Protein AF-M5NXZ5-F1 (afdb_monomer_lite)

Sequence (208 aa):
MKFSKQLQEKITELKALEEKATSSSEKIRGHNAKVADELAEAEAELKVAIAELADNPSDSNRTKEREARRRVAELQLELNGAKERENVVFGLNSGKTSSLKLEILEMARDEIRANRDANEEKVLKRIAKAKQEYLEAAKSYYDLLITDGQKKYYDLVQEIDVPDRIAQQNEPGLSVHHPIYTYRDNGPNKYGIFEDEVKRAWERGRIE

Foldseek 3Di:
DDADPVLVVLVVVLVVLVVVLVVVLVVLVVVLVVLVVQLVVLVVQLVVLVVVCVVPVDPVSVVSNVVSVVSNVVSVVVSVVSVVVSVVSNVVSVVVSVVSVVVSVVSVVVVVVVVCVVCVVVVVVVVVVVVVVLVVVLVVVVCVQPVVAQVVLVVVCVVVVPDPVVSVVPRPPGDDDPLAPDDDPDDDSPSHDDPVQVVCCVVPVDRD

Secondary structure (DSSP, 8-state):
----HHHHHHHHHHHHHHHHHHHHHHHHHHHHHHHHHHHHHHHHHHHHHHHHHHHS--HHHHHHHHHHHHHHHHHHHHHHHHHHHHHHHHHHHHHHHHHHHHHHHHHHHHHHHHHHHHHHHHHHHHHHHHHHHHHHHHHHHHIIIIIIIIIHHHHHHHHTT--HHHHHHT--------TTT---SSS--TT---HHHHHHHHHH----

pLDDT: mean 89.01, std 10.28, range [50.88, 97.69]

Structure (mmCIF, N/CA/C/O backbone):
data_AF-M5NXZ5-F1
#
_entry.id   AF-M5NXZ5-F1
#
loop_
_atom_site.group_PDB
_atom_site.id
_atom_site.type_symbol
_atom_site.label_atom_id
_atom_site.label_alt_id
_atom_site.label_comp_id
_atom_site.label_asym_id
_atom_site.label_entity_id
_atom_site.label_seq_id
_atom_site.pdbx_PDB_ins_code
_atom_site.Cartn_x
_atom_site.Cartn_y
_atom_site.Cartn_z
_atom_site.occupancy
_atom_site.B_iso_or_equiv
_atom_site.auth_seq_id
_atom_site.auth_comp_id
_atom_site.auth_asym_id
_atom_site.auth_atom_id
_atom_site.pdbx_PDB_model_num
ATOM 1 N N . MET A 1 1 ? 0.778 8.987 -11.425 1.00 84.06 1 MET A N 1
ATOM 2 C CA . MET A 1 1 ? -0.669 8.699 -11.361 1.00 84.06 1 MET A CA 1
ATOM 3 C C . MET A 1 1 ? -1.211 9.265 -10.057 1.00 84.06 1 MET A C 1
ATOM 5 O O . MET A 1 1 ? -0.478 9.264 -9.075 1.00 84.06 1 MET A O 1
ATOM 9 N N . LYS A 1 2 ? -2.445 9.772 -10.047 1.00 89.06 2 LYS A N 1
ATOM 10 C CA . LYS A 1 2 ? -3.192 10.060 -8.815 1.00 89.06 2 LYS A CA 1
ATOM 11 C C . LYS A 1 2 ? -4.355 9.073 -8.748 1.00 89.06 2 LYS A C 1
ATOM 13 O O . LYS A 1 2 ? -4.960 8.825 -9.786 1.00 89.06 2 LYS A O 1
ATOM 18 N N . PHE A 1 3 ? -4.626 8.532 -7.565 1.00 94.06 3 PHE A N 1
ATOM 19 C CA . PHE A 1 3 ? -5.802 7.694 -7.334 1.00 94.06 3 PHE A CA 1
ATOM 20 C C . PHE A 1 3 ? -7.097 8.479 -7.559 1.00 94.06 3 PHE A C 1
ATOM 22 O O . PHE A 1 3 ? -7.106 9.709 -7.418 1.00 94.06 3 PHE A O 1
ATOM 29 N N . SER A 1 4 ? -8.170 7.773 -7.909 1.00 95.44 4 SER A N 1
ATOM 30 C CA . SER A 1 4 ? -9.484 8.369 -8.129 1.00 95.44 4 SER A CA 1
ATOM 31 C C . SER A 1 4 ? -10.017 9.058 -6.870 1.00 95.44 4 SER A C 1
ATOM 33 O O . SER A 1 4 ? -9.645 8.737 -5.738 1.00 95.44 4 SER A O 1
ATOM 35 N N . LYS A 1 5 ? -10.935 10.011 -7.070 1.00 96.50 5 LYS A N 1
ATOM 36 C CA . LYS A 1 5 ? -11.648 10.655 -5.958 1.00 96.50 5 LYS A CA 1
ATOM 37 C C . LYS A 1 5 ? -12.413 9.631 -5.120 1.00 96.50 5 LYS A C 1
ATOM 39 O O . LYS A 1 5 ? -12.382 9.716 -3.902 1.00 96.50 5 LYS A O 1
ATOM 44 N N . GLN A 1 6 ? -13.004 8.627 -5.766 1.00 95.25 6 GLN A N 1
ATOM 45 C CA . GLN A 1 6 ? -13.762 7.577 -5.092 1.00 95.25 6 GLN A CA 1
ATOM 46 C C . GLN A 1 6 ? -12.877 6.756 -4.142 1.00 95.25 6 GLN A C 1
ATOM 48 O O . GLN A 1 6 ? -13.252 6.514 -2.997 1.00 95.25 6 GLN A O 1
ATOM 53 N N . LEU A 1 7 ? -11.665 6.381 -4.569 1.00 95.56 7 LEU A N 1
ATOM 54 C CA . LEU A 1 7 ? -10.715 5.689 -3.697 1.00 95.56 7 LEU A CA 1
ATOM 55 C C . LEU A 1 7 ? -10.245 6.584 -2.536 1.00 95.56 7 LEU A C 1
ATOM 57 O O . LEU A 1 7 ? -10.108 6.125 -1.403 1.00 95.56 7 LEU A O 1
ATOM 61 N N . GLN A 1 8 ? -10.033 7.878 -2.788 1.00 95.81 8 GLN A N 1
ATOM 62 C CA . GLN A 1 8 ? -9.672 8.847 -1.744 1.00 95.81 8 GLN A CA 1
ATOM 63 C C . GLN A 1 8 ? -10.793 9.056 -0.715 1.00 95.81 8 GLN A C 1
ATOM 65 O O . GLN A 1 8 ? -10.518 9.173 0.483 1.00 95.81 8 GLN A O 1
ATOM 70 N N . GLU A 1 9 ? -12.048 9.066 -1.159 1.00 96.75 9 GLU A N 1
ATOM 71 C CA . GLU A 1 9 ? -13.230 9.126 -0.297 1.00 96.75 9 GLU A CA 1
ATOM 72 C C . GLU A 1 9 ? -13.307 7.887 0.599 1.00 96.75 9 GLU A C 1
ATOM 74 O O . GLU A 1 9 ? -13.428 8.032 1.813 1.00 96.75 9 GLU A O 1
ATOM 79 N N . LYS A 1 10 ? -13.099 6.686 0.046 1.00 95.50 10 LYS A N 1
ATOM 80 C CA . LYS A 1 10 ? -13.048 5.432 0.818 1.00 95.50 10 LYS A CA 1
ATOM 81 C C . LYS A 1 10 ? -11.924 5.410 1.856 1.00 95.50 10 LYS A C 1
ATOM 83 O O . LYS A 1 10 ? -12.127 4.979 2.988 1.00 95.50 10 LYS A O 1
ATOM 88 N N . ILE A 1 11 ? -10.743 5.931 1.519 1.00 95.81 11 ILE A N 1
ATOM 89 C CA . ILE A 1 11 ? -9.637 6.082 2.483 1.00 95.81 11 ILE A CA 1
ATOM 90 C C . ILE A 1 11 ? -10.019 7.052 3.610 1.00 95.81 11 ILE A C 1
ATOM 92 O O . ILE A 1 11 ? -9.660 6.835 4.767 1.00 95.81 11 ILE A O 1
ATOM 96 N N . THR A 1 12 ? -10.738 8.125 3.286 1.00 96.81 12 THR A N 1
ATOM 97 C CA . THR A 1 12 ? -11.226 9.087 4.283 1.00 96.81 12 THR A CA 1
ATOM 98 C C . THR A 1 12 ? -12.286 8.457 5.185 1.00 96.81 12 THR A C 1
ATOM 100 O O . THR A 1 12 ? -12.220 8.610 6.403 1.00 96.81 12 THR A O 1
ATOM 103 N N . GLU A 1 13 ? -13.210 7.689 4.605 1.00 95.56 13 GLU A N 1
ATOM 104 C CA . GLU A 1 13 ? -14.212 6.906 5.329 1.00 95.56 13 GLU A CA 1
ATOM 105 C C . GLU A 1 13 ? -13.549 5.931 6.311 1.00 95.56 13 GLU A C 1
ATOM 107 O O . GLU A 1 13 ? -13.934 5.877 7.479 1.00 95.56 13 GLU A O 1
ATOM 112 N N . LEU A 1 14 ? -12.495 5.228 5.878 1.00 96.44 14 LEU A N 1
ATOM 113 C CA . LEU A 1 14 ? -11.746 4.305 6.729 1.00 96.44 14 LEU A CA 1
ATOM 114 C C . LEU A 1 14 ? -11.139 5.011 7.943 1.00 96.44 14 LEU A C 1
ATOM 116 O O . LEU A 1 14 ? -11.293 4.532 9.064 1.00 96.44 14 LEU A O 1
ATOM 120 N N . LYS A 1 15 ? -10.491 6.160 7.732 1.00 95.25 15 LYS A N 1
ATOM 121 C CA . LYS A 1 15 ? -9.891 6.945 8.822 1.00 95.25 15 LYS A CA 1
ATOM 122 C C . LYS A 1 15 ? -10.939 7.409 9.829 1.00 95.25 15 LYS A C 1
ATOM 124 O O . LYS A 1 15 ? -10.743 7.251 11.030 1.00 95.25 15 LYS A O 1
ATOM 129 N N . ALA A 1 16 ? -12.070 7.918 9.342 1.00 94.94 16 ALA A N 1
ATOM 130 C CA . ALA A 1 16 ? -13.175 8.334 10.200 1.00 94.94 16 ALA A CA 1
ATOM 131 C C . ALA A 1 16 ? -13.753 7.152 11.001 1.00 94.94 16 ALA A C 1
ATOM 133 O O . ALA A 1 16 ? -14.133 7.301 12.165 1.00 94.94 16 ALA A O 1
ATOM 134 N N . LEU A 1 17 ? -13.804 5.960 10.398 1.00 93.38 17 LEU A N 1
ATOM 135 C CA . LEU A 1 17 ? -14.268 4.745 11.061 1.00 93.38 17 LEU A CA 1
ATOM 136 C C . LEU A 1 17 ? -13.287 4.285 12.151 1.00 93.38 17 LEU A C 1
ATOM 138 O O . LEU A 1 17 ? -13.727 3.938 13.247 1.00 93.38 17 LEU A O 1
ATOM 142 N N . GLU A 1 18 ? -11.978 4.339 11.895 1.00 91.94 18 GLU A N 1
ATOM 143 C CA . GLU A 1 18 ? -10.931 4.018 12.877 1.00 91.94 18 GLU A CA 1
ATOM 144 C C . GLU A 1 18 ? -10.922 5.002 14.061 1.00 91.94 18 GLU A C 1
ATOM 146 O O . GLU A 1 18 ? -10.865 4.573 15.218 1.00 91.94 18 GLU A O 1
ATOM 151 N N . GLU A 1 19 ? -11.075 6.306 13.812 1.00 93.44 19 GLU A N 1
ATOM 152 C CA . GLU A 1 19 ? -11.229 7.312 14.875 1.00 93.44 19 GLU A CA 1
ATOM 153 C C . GLU A 1 19 ? -12.479 7.052 15.720 1.00 93.44 19 GLU A C 1
ATOM 155 O O . GLU A 1 19 ? -12.419 7.021 16.954 1.00 93.44 19 GLU A O 1
ATOM 160 N N . LYS A 1 20 ? -13.619 6.797 15.067 1.00 91.00 20 LYS A N 1
ATOM 161 C CA . LYS A 1 20 ? -14.871 6.486 15.762 1.00 91.00 20 LYS A CA 1
ATOM 162 C C . LYS A 1 20 ? -14.754 5.212 16.599 1.00 91.00 20 LYS A C 1
ATOM 164 O O . LYS A 1 20 ? -15.253 5.180 17.725 1.00 91.00 20 LYS A O 1
ATOM 169 N N . ALA A 1 21 ? -14.105 4.174 16.074 1.00 89.19 21 ALA A N 1
ATOM 170 C CA . ALA A 1 21 ? -13.883 2.919 16.784 1.00 89.19 21 ALA A CA 1
ATOM 171 C C . ALA A 1 21 ? -13.001 3.115 18.024 1.00 89.19 21 ALA A C 1
ATOM 173 O O . ALA A 1 21 ? -13.318 2.583 19.092 1.00 89.19 21 ALA A O 1
ATOM 174 N N . THR A 1 22 ? -11.947 3.924 17.903 1.00 89.06 22 THR A N 1
ATOM 175 C CA . THR A 1 22 ? -11.041 4.262 19.009 1.00 89.06 22 THR A CA 1
ATOM 176 C C . THR A 1 22 ? -11.786 5.029 20.099 1.00 89.06 22 THR A C 1
ATOM 178 O O . THR A 1 22 ? -11.849 4.570 21.238 1.00 89.06 22 THR A O 1
ATOM 181 N N . SER A 1 23 ? -12.478 6.114 19.732 1.00 90.44 23 SER A N 1
ATOM 182 C CA . SER A 1 23 ? -13.264 6.917 20.678 1.00 90.44 23 SER A CA 1
ATOM 183 C C . SER A 1 23 ? -14.367 6.105 21.368 1.00 90.44 23 SER A C 1
ATOM 185 O O . SER A 1 23 ? -14.590 6.238 22.571 1.00 90.44 23 SER A O 1
ATOM 187 N N . SER A 1 24 ? -15.066 5.235 20.632 1.00 87.50 24 SER A N 1
ATOM 188 C CA . SER A 1 24 ? -16.094 4.369 21.218 1.00 87.50 24 SER A CA 1
ATOM 189 C C . SER A 1 24 ? -15.500 3.362 22.202 1.00 87.50 24 SER A C 1
ATOM 191 O O . SER A 1 24 ? -16.101 3.116 23.246 1.00 87.50 24 SER A O 1
ATOM 193 N N . SER A 1 25 ? -14.338 2.788 21.886 1.00 87.44 25 SER A N 1
ATOM 194 C CA . SER A 1 25 ? -13.664 1.820 22.758 1.00 87.44 25 SER A CA 1
ATOM 195 C C . SER A 1 25 ? -13.167 2.483 24.042 1.00 87.44 25 SER A C 1
ATOM 197 O O . SER A 1 25 ? -13.348 1.932 25.124 1.00 87.44 25 SER A O 1
ATOM 199 N N . GLU A 1 26 ? -12.619 3.697 23.952 1.00 90.12 26 GLU A N 1
ATOM 200 C CA . GLU A 1 26 ? -12.204 4.483 25.120 1.00 90.12 26 GLU A CA 1
ATOM 201 C C . GLU A 1 26 ? -13.379 4.814 26.044 1.00 90.12 26 GLU A C 1
ATOM 203 O O . GLU A 1 26 ? -13.277 4.636 27.258 1.00 90.12 26 GLU A O 1
ATOM 208 N N . LYS A 1 27 ? -14.521 5.237 25.483 1.00 89.75 27 LYS A N 1
ATOM 209 C CA . LYS A 1 27 ? -15.731 5.523 26.270 1.00 89.75 27 LYS A CA 1
ATOM 210 C C . LYS A 1 27 ? -16.248 4.286 27.000 1.00 89.75 27 LYS A C 1
ATOM 212 O O . LYS A 1 27 ? -16.591 4.385 28.176 1.00 89.75 27 LYS A O 1
ATOM 217 N N . ILE A 1 28 ? -16.291 3.136 26.322 1.00 89.69 28 ILE A N 1
ATOM 218 C CA . ILE A 1 28 ? -16.735 1.873 26.926 1.00 89.69 28 ILE A CA 1
ATOM 219 C C . ILE A 1 28 ? -15.765 1.446 28.026 1.00 89.69 28 ILE A C 1
ATOM 221 O O . ILE A 1 28 ? -16.199 1.185 29.142 1.00 89.69 28 ILE A O 1
ATOM 225 N N . ARG A 1 29 ? -14.455 1.466 27.760 1.00 89.06 29 ARG A N 1
ATOM 226 C CA . ARG A 1 29 ? -13.442 1.123 28.763 1.00 89.06 29 ARG A CA 1
ATOM 227 C C . ARG A 1 29 ? -13.525 2.031 29.992 1.00 89.06 29 ARG A C 1
ATOM 229 O O . ARG A 1 29 ? -13.463 1.538 31.113 1.00 89.06 29 ARG A O 1
ATOM 236 N N . GLY A 1 30 ? -13.706 3.336 29.791 1.00 92.12 30 GLY A N 1
ATOM 237 C CA . GLY A 1 30 ? -13.867 4.300 30.880 1.00 92.12 30 GLY A CA 1
ATOM 238 C C . GLY A 1 30 ? -15.129 4.062 31.714 1.00 92.12 30 GLY A C 1
ATOM 239 O O . GLY A 1 30 ? -15.080 4.169 32.935 1.00 92.12 30 GLY A O 1
ATOM 240 N N . HIS A 1 31 ? -16.250 3.703 31.083 1.00 90.75 31 HIS A N 1
ATOM 241 C CA . HIS A 1 31 ? -17.469 3.319 31.800 1.00 90.75 31 HIS A CA 1
ATOM 242 C C . HIS A 1 31 ? -17.285 2.004 32.571 1.00 90.75 31 HIS A C 1
ATOM 244 O O . HIS A 1 31 ? -17.647 1.921 33.740 1.00 90.75 31 HIS A O 1
ATOM 250 N N . ASN A 1 32 ? -16.677 0.995 31.943 1.00 92.00 32 ASN A N 1
ATOM 251 C CA . ASN A 1 32 ? -16.429 -0.312 32.553 1.00 92.00 32 ASN A CA 1
ATOM 252 C C . ASN A 1 32 ? -15.516 -0.198 33.782 1.00 92.00 32 ASN A C 1
ATOM 254 O O . ASN A 1 32 ? -15.753 -0.883 34.772 1.00 92.00 32 ASN A O 1
ATOM 258 N N . ALA A 1 33 ? -14.517 0.691 33.736 1.00 94.25 33 ALA A N 1
ATOM 259 C CA . ALA A 1 33 ? -13.662 0.992 34.881 1.00 94.25 33 ALA A CA 1
ATOM 260 C C . ALA A 1 33 ? -14.464 1.573 36.056 1.00 94.25 33 ALA A C 1
ATOM 262 O O . ALA A 1 33 ? -14.355 1.066 37.163 1.00 94.25 33 ALA A O 1
ATOM 263 N N . LYS A 1 34 ? -15.352 2.547 35.805 1.00 95.00 34 LYS A N 1
ATOM 264 C CA . LYS A 1 34 ? -16.208 3.126 36.857 1.00 95.00 34 LYS A CA 1
ATOM 265 C C . LYS A 1 34 ? -17.118 2.092 37.516 1.00 95.00 34 LYS A C 1
ATOM 267 O O . LYS A 1 34 ? -17.206 2.057 38.732 1.00 95.00 34 LYS A O 1
ATOM 272 N N . VAL A 1 35 ? -17.760 1.228 36.726 1.00 94.19 35 VAL A N 1
ATOM 273 C CA . VAL A 1 35 ? -18.618 0.159 37.270 1.00 94.19 35 VAL A CA 1
ATOM 274 C C . VAL A 1 35 ? -17.798 -0.843 38.088 1.00 94.19 35 VAL A C 1
ATOM 276 O O . VAL A 1 35 ? -18.279 -1.348 39.098 1.00 94.19 35 VAL A O 1
ATOM 279 N N . ALA A 1 36 ? -16.560 -1.134 37.676 1.00 94.50 36 ALA A N 1
ATOM 280 C CA . ALA A 1 36 ? -15.662 -1.994 38.442 1.00 94.50 36 ALA A CA 1
ATOM 281 C C . ALA A 1 36 ? -15.240 -1.354 39.777 1.00 94.50 36 ALA A C 1
ATOM 283 O O . ALA A 1 36 ? -15.209 -2.055 40.788 1.00 94.50 36 ALA A O 1
ATOM 284 N N . ASP A 1 37 ? -14.973 -0.046 39.789 1.00 96.81 37 ASP A N 1
ATOM 285 C CA . ASP A 1 37 ? -14.664 0.705 41.010 1.00 96.81 37 ASP A CA 1
ATOM 286 C C . ASP A 1 37 ? -15.880 0.736 41.959 1.00 96.81 37 ASP A C 1
ATOM 288 O O . ASP A 1 37 ? -15.756 0.373 43.128 1.00 96.81 37 ASP A O 1
ATOM 292 N N . GLU A 1 38 ? -17.080 1.048 41.447 1.00 96.06 38 GLU A N 1
ATOM 293 C CA . GLU A 1 38 ? -18.336 1.019 42.219 1.00 96.06 38 GLU A CA 1
ATOM 294 C C . GLU A 1 38 ? -18.636 -0.379 42.784 1.00 96.06 38 GLU A C 1
ATOM 296 O O . GLU A 1 38 ? -19.123 -0.514 43.908 1.00 96.06 38 GLU A O 1
ATOM 301 N N . LEU A 1 39 ? -18.341 -1.440 42.022 1.00 96.62 39 LEU A N 1
ATOM 302 C CA . LEU A 1 39 ? -18.488 -2.816 42.493 1.00 96.62 39 LEU A CA 1
ATOM 303 C C . LEU A 1 39 ? -17.528 -3.115 43.649 1.00 96.62 39 LEU A C 1
ATOM 305 O O . LEU A 1 39 ? -17.943 -3.729 44.630 1.00 96.62 39 LEU A O 1
ATOM 309 N N . ALA A 1 40 ? -16.271 -2.676 43.559 1.00 96.62 40 ALA A N 1
ATOM 310 C CA . ALA A 1 40 ? -15.291 -2.872 44.624 1.00 96.62 40 ALA A CA 1
ATOM 311 C C . ALA A 1 40 ? -15.700 -2.146 45.919 1.00 96.62 40 ALA A C 1
ATOM 313 O O . ALA A 1 40 ? -15.560 -2.707 47.010 1.00 96.62 40 ALA A O 1
ATOM 314 N N . GLU A 1 41 ? -16.251 -0.934 45.803 1.00 96.81 41 GLU A N 1
ATOM 315 C CA . GLU A 1 41 ? -16.823 -0.189 46.931 1.00 96.81 41 GLU A CA 1
ATOM 316 C C . GLU A 1 41 ? -18.022 -0.932 47.542 1.00 96.81 41 GLU A C 1
ATOM 318 O O . GLU A 1 41 ? -18.038 -1.193 48.747 1.00 96.81 41 GLU A O 1
ATOM 323 N N . ALA A 1 42 ? -18.977 -1.378 46.720 1.00 96.81 42 ALA A N 1
ATOM 324 C CA . ALA A 1 42 ? -20.147 -2.125 47.189 1.00 96.81 42 ALA A CA 1
ATOM 325 C C . ALA A 1 42 ? -19.776 -3.472 47.844 1.00 96.81 42 ALA A C 1
ATOM 327 O O . ALA A 1 42 ? -20.405 -3.898 48.814 1.00 96.81 42 ALA A O 1
ATOM 328 N N . GLU A 1 43 ? -18.739 -4.155 47.352 1.00 96.94 43 GLU A N 1
ATOM 329 C CA . GLU A 1 43 ? -18.215 -5.379 47.968 1.00 96.94 43 GLU A CA 1
ATOM 330 C C . GLU A 1 43 ? -17.565 -5.109 49.332 1.00 96.94 43 GLU A C 1
ATOM 332 O O . GLU A 1 43 ? -17.659 -5.947 50.237 1.00 96.94 43 GLU A O 1
ATOM 337 N N . ALA A 1 44 ? -16.921 -3.952 49.511 1.00 97.00 44 ALA A N 1
ATOM 338 C CA . ALA A 1 44 ? -16.399 -3.528 50.806 1.00 97.00 44 ALA A CA 1
ATOM 339 C C . ALA A 1 44 ? -17.537 -3.212 51.790 1.00 97.00 44 ALA A C 1
ATOM 341 O O . ALA A 1 44 ? -17.512 -3.703 52.921 1.00 97.00 44 ALA A O 1
ATOM 342 N N . GLU A 1 45 ? -18.568 -2.483 51.353 1.00 95.81 45 GLU A N 1
ATOM 343 C CA . GLU A 1 45 ? -19.769 -2.203 52.153 1.00 95.81 45 GLU A CA 1
ATOM 344 C C . GLU A 1 45 ? -20.497 -3.487 52.567 1.00 95.81 45 GLU A C 1
ATOM 346 O O . GLU A 1 45 ? -20.894 -3.638 53.724 1.00 95.81 45 GLU A O 1
ATOM 351 N N . LEU A 1 46 ? -20.612 -4.462 51.659 1.00 96.88 46 LEU A N 1
ATOM 352 C CA . LEU A 1 46 ? -21.197 -5.764 51.968 1.00 96.88 46 LEU A CA 1
ATOM 353 C C . LEU A 1 46 ? -20.407 -6.500 53.059 1.00 96.88 46 LEU A C 1
ATOM 355 O O . LEU A 1 46 ? -21.012 -7.081 53.961 1.00 96.88 46 LEU A O 1
ATOM 359 N N . LYS A 1 47 ? -19.069 -6.472 53.016 1.00 96.38 47 LYS A N 1
ATOM 360 C CA . LYS A 1 47 ? -18.237 -7.082 54.070 1.00 96.38 47 LYS A CA 1
ATOM 361 C C . LYS A 1 47 ? -18.483 -6.428 55.429 1.00 96.38 47 LYS A C 1
ATOM 363 O O . LYS A 1 47 ? -18.585 -7.145 56.422 1.00 96.38 47 LYS A O 1
ATOM 368 N N . VAL A 1 48 ? -18.619 -5.101 55.465 1.00 96.44 48 VAL A N 1
ATOM 369 C CA . VAL A 1 48 ? -18.955 -4.360 56.691 1.00 96.44 48 VAL A CA 1
ATOM 370 C C . VAL A 1 48 ? -20.343 -4.754 57.197 1.00 96.44 48 VAL A C 1
ATOM 372 O O . VAL A 1 48 ? -20.477 -5.121 58.360 1.00 96.44 48 VAL A O 1
ATOM 375 N N . ALA A 1 49 ? -21.360 -4.782 56.331 1.00 93.94 49 ALA A N 1
ATOM 376 C CA . ALA A 1 49 ? -22.722 -5.153 56.718 1.00 93.94 49 ALA A CA 1
ATOM 377 C C . ALA A 1 49 ? -22.828 -6.603 57.235 1.00 93.94 49 ALA A C 1
ATOM 379 O O . ALA A 1 49 ? -23.581 -6.877 58.170 1.00 93.94 49 ALA A O 1
ATOM 380 N N . ILE A 1 50 ? -22.052 -7.532 56.661 1.00 94.75 50 ILE A N 1
ATOM 381 C CA . ILE A 1 50 ? -21.952 -8.916 57.150 1.00 94.75 50 ILE A CA 1
ATOM 382 C C . ILE A 1 50 ? -21.337 -8.953 58.556 1.00 94.75 50 ILE A C 1
ATOM 384 O O . ILE A 1 50 ? -21.849 -9.673 59.413 1.00 94.75 50 ILE A O 1
ATOM 388 N N . ALA A 1 51 ? -20.272 -8.183 58.804 1.00 95.44 51 ALA A N 1
ATOM 389 C CA . ALA A 1 51 ? -19.644 -8.099 60.123 1.00 95.44 51 ALA A CA 1
ATOM 390 C C . ALA A 1 51 ? -20.592 -7.484 61.169 1.00 95.44 51 ALA A C 1
ATOM 392 O O . ALA A 1 51 ? -20.796 -8.077 62.223 1.00 95.44 51 ALA A O 1
ATOM 393 N N . GLU A 1 52 ? -21.264 -6.372 60.847 1.00 93.81 52 GLU A N 1
ATOM 394 C CA . GLU A 1 52 ? -22.247 -5.733 61.739 1.00 93.81 52 GLU A CA 1
ATOM 395 C C . GLU A 1 52 ? -23.409 -6.670 62.106 1.00 93.81 52 GLU A C 1
ATOM 397 O O . GLU A 1 52 ? -23.885 -6.666 63.244 1.00 93.81 52 GLU A O 1
ATOM 402 N N . LEU A 1 53 ? -23.883 -7.477 61.150 1.00 93.00 53 LEU A N 1
ATOM 403 C CA . LEU A 1 53 ? -24.933 -8.465 61.396 1.00 93.00 53 LEU A CA 1
ATOM 404 C C . LEU A 1 53 ? -24.440 -9.635 62.260 1.00 93.00 53 LEU A C 1
ATOM 406 O O . LEU A 1 53 ? -25.209 -10.143 63.076 1.00 93.00 53 LEU A O 1
ATOM 410 N N . ALA A 1 54 ? -23.189 -10.065 62.079 1.00 94.06 54 ALA A N 1
ATOM 411 C CA . ALA A 1 54 ? -22.577 -11.117 62.886 1.00 94.06 54 ALA A CA 1
ATOM 412 C C . ALA A 1 54 ? -22.354 -10.668 64.340 1.00 94.06 54 ALA A C 1
ATOM 414 O O . ALA A 1 54 ? -22.622 -11.443 65.258 1.00 94.06 54 ALA A O 1
ATOM 415 N N . ASP A 1 55 ? -21.931 -9.417 64.541 1.00 95.12 55 ASP A N 1
ATOM 416 C CA . ASP A 1 55 ? -21.704 -8.828 65.864 1.00 95.12 55 ASP A CA 1
ATOM 417 C C . ASP A 1 55 ? -23.019 -8.495 66.587 1.00 95.12 55 ASP A C 1
ATOM 419 O O . ASP A 1 55 ? -23.137 -8.692 67.798 1.00 95.12 55 ASP A O 1
ATOM 423 N N . ASN A 1 56 ? -24.029 -8.002 65.859 1.00 93.62 56 ASN A N 1
ATOM 424 C CA . ASN A 1 56 ? -25.344 -7.669 66.407 1.00 93.62 56 ASN A CA 1
ATOM 425 C C . ASN A 1 56 ? -26.487 -8.159 65.495 1.00 93.62 56 ASN A C 1
ATOM 427 O O . ASN A 1 56 ? -26.907 -7.443 64.571 1.00 93.62 56 ASN A O 1
ATOM 431 N N . PRO A 1 57 ? -27.045 -9.351 65.779 1.00 90.94 57 PRO A N 1
ATOM 432 C CA . PRO A 1 57 ? -28.151 -9.922 65.019 1.00 90.94 57 PRO A CA 1
ATOM 433 C C . PRO A 1 57 ? -29.465 -9.158 65.253 1.00 90.94 57 PRO A C 1
ATOM 435 O O . PRO A 1 57 ? -30.252 -9.483 66.140 1.00 90.94 57 PRO A O 1
ATOM 438 N N . SER A 1 58 ? -29.722 -8.139 64.430 1.00 93.31 58 SER A N 1
ATOM 439 C CA . SER A 1 58 ? -30.960 -7.350 64.439 1.00 93.31 58 SER A CA 1
ATOM 440 C C . SER A 1 58 ? -31.605 -7.297 63.053 1.00 93.31 58 SER A C 1
ATOM 442 O O . SER A 1 58 ? -30.920 -7.385 62.031 1.00 93.31 58 SER A O 1
ATOM 444 N N . ASP A 1 59 ? -32.926 -7.101 62.993 1.00 92.81 59 ASP A N 1
ATOM 445 C CA . ASP A 1 59 ? -33.653 -6.980 61.717 1.00 92.81 59 ASP A CA 1
ATOM 446 C C . ASP A 1 59 ? -33.187 -5.776 60.881 1.00 92.81 59 ASP A C 1
ATOM 448 O O . ASP A 1 59 ? -33.174 -5.832 59.649 1.00 92.81 59 ASP A O 1
ATOM 452 N N . SER A 1 60 ? -32.734 -4.707 61.545 1.00 93.38 60 SER A N 1
ATOM 453 C CA . SER A 1 60 ? -32.123 -3.545 60.892 1.00 93.38 60 SER A CA 1
ATOM 454 C C . SER A 1 60 ? -30.832 -3.932 60.161 1.00 93.38 60 SER A C 1
ATOM 456 O O . SER A 1 60 ? -30.713 -3.712 58.955 1.00 93.38 60 SER A O 1
ATOM 458 N N . ASN A 1 61 ? -29.903 -4.610 60.847 1.00 90.56 61 ASN A N 1
ATOM 459 C CA . ASN A 1 61 ? -28.648 -5.068 60.239 1.00 90.56 61 ASN A CA 1
ATOM 460 C C . ASN A 1 61 ? -28.892 -6.111 59.141 1.00 90.56 61 ASN A C 1
ATOM 462 O O . ASN A 1 61 ? -28.217 -6.108 58.114 1.00 90.56 61 ASN A O 1
ATOM 466 N N . ARG A 1 62 ? -29.917 -6.956 59.301 1.00 92.50 62 ARG A N 1
ATOM 467 C CA . ARG A 1 62 ? -30.321 -7.927 58.276 1.00 92.50 62 ARG A CA 1
ATOM 468 C C . ARG A 1 62 ? -30.863 -7.249 57.016 1.00 92.50 62 ARG A C 1
ATOM 470 O O . ARG A 1 62 ? -30.695 -7.766 55.913 1.00 92.50 62 ARG A O 1
ATOM 477 N N . THR A 1 63 ? -31.515 -6.099 57.165 1.00 94.56 63 THR A N 1
ATOM 478 C CA . THR A 1 63 ? -32.003 -5.298 56.035 1.00 94.56 63 THR A CA 1
ATOM 479 C C . THR A 1 63 ? -30.839 -4.634 55.298 1.00 94.56 63 THR A C 1
ATOM 481 O O . THR A 1 63 ? -30.743 -4.793 54.083 1.00 94.56 63 THR A O 1
ATOM 484 N N . LYS A 1 64 ? -29.893 -4.020 56.025 1.00 93.25 64 LYS A N 1
ATOM 485 C CA . LYS A 1 64 ? -28.664 -3.446 55.442 1.00 93.25 64 LYS A CA 1
ATOM 486 C C . LYS A 1 64 ? -27.844 -4.475 54.660 1.00 93.25 64 LYS A C 1
ATOM 488 O O . LYS A 1 64 ? -27.416 -4.213 53.542 1.00 93.25 64 LYS A O 1
ATOM 493 N N . GLU A 1 65 ? -27.659 -5.671 55.220 1.00 95.56 65 GLU A N 1
ATOM 494 C CA . GLU A 1 65 ? -26.942 -6.763 54.555 1.00 95.56 65 GLU A CA 1
ATOM 495 C C . GLU A 1 65 ? -27.634 -7.190 53.250 1.00 95.56 65 GLU A C 1
ATOM 497 O O . GLU A 1 65 ? -26.979 -7.370 52.222 1.00 95.56 65 GLU A O 1
ATOM 502 N N . ARG A 1 66 ? -28.969 -7.302 53.249 1.00 95.75 66 ARG A N 1
ATOM 503 C CA . ARG A 1 66 ? -29.739 -7.608 52.032 1.00 95.75 66 ARG A CA 1
ATOM 504 C C . ARG A 1 66 ? -29.610 -6.524 50.966 1.00 95.75 66 ARG A C 1
ATOM 506 O O . ARG A 1 66 ? -29.475 -6.863 49.791 1.00 95.75 66 ARG A O 1
ATOM 513 N N . GLU A 1 67 ? -29.655 -5.254 51.355 1.00 95.50 67 GLU A N 1
ATOM 514 C CA . GLU A 1 67 ? -29.483 -4.124 50.437 1.00 95.50 67 GLU A CA 1
ATOM 515 C C . GLU A 1 67 ? -28.076 -4.102 49.832 1.00 95.50 67 GLU A C 1
ATOM 517 O O . GLU A 1 67 ? -27.945 -4.016 48.610 1.00 95.50 67 GLU A O 1
ATOM 522 N N . ALA A 1 68 ? -27.036 -4.307 50.647 1.00 95.56 68 ALA A N 1
ATOM 523 C CA . ALA A 1 68 ? -25.657 -4.405 50.171 1.00 95.56 68 ALA A CA 1
ATOM 524 C C . ALA A 1 68 ? -25.464 -5.587 49.203 1.00 95.56 68 ALA A C 1
ATOM 526 O O . ALA A 1 68 ? -24.866 -5.435 48.137 1.00 95.56 68 ALA A O 1
ATOM 527 N N . ARG A 1 69 ? -26.047 -6.761 49.499 1.00 96.38 69 ARG A N 1
ATOM 528 C CA . ARG A 1 69 ? -26.025 -7.913 48.576 1.00 96.38 69 ARG A CA 1
ATOM 529 C C . ARG A 1 69 ? -26.713 -7.607 47.253 1.00 96.38 69 ARG A C 1
ATOM 531 O O . ARG A 1 69 ? -26.217 -8.006 46.202 1.00 96.38 69 ARG A O 1
ATOM 538 N N . ARG A 1 70 ? -27.855 -6.918 47.301 1.00 97.12 70 ARG A N 1
ATOM 539 C CA . ARG A 1 70 ? -28.588 -6.514 46.100 1.00 97.12 70 ARG A CA 1
ATOM 540 C C . ARG A 1 70 ? -27.753 -5.559 45.248 1.00 97.12 70 ARG A C 1
ATOM 542 O O . ARG A 1 70 ? -27.653 -5.778 44.046 1.00 97.12 70 ARG A O 1
ATOM 549 N N . ARG A 1 71 ? -27.110 -4.568 45.871 1.00 96.19 71 ARG A N 1
ATOM 550 C CA . ARG A 1 71 ? -26.228 -3.608 45.195 1.00 96.19 71 ARG A CA 1
ATOM 551 C C . ARG A 1 71 ? -25.057 -4.304 44.493 1.00 96.19 71 ARG A C 1
ATOM 553 O O . ARG A 1 71 ? -24.820 -4.044 43.318 1.00 96.19 71 ARG A O 1
ATOM 560 N N . VAL A 1 72 ? -24.384 -5.236 45.176 1.00 97.38 72 VAL A N 1
ATOM 561 C CA . VAL A 1 72 ? -23.301 -6.046 44.587 1.00 97.38 72 VAL A CA 1
ATOM 562 C C . VAL A 1 72 ? -23.806 -6.865 43.398 1.00 97.38 72 VAL A C 1
ATOM 564 O O . VAL A 1 72 ? -23.183 -6.851 42.341 1.00 97.38 72 VAL A O 1
ATOM 567 N N . ALA A 1 73 ? -24.951 -7.542 43.527 1.00 97.31 73 ALA A N 1
ATOM 568 C CA . ALA A 1 73 ? -25.509 -8.346 42.440 1.00 97.31 73 ALA A CA 1
ATOM 569 C C . ALA A 1 73 ? -25.894 -7.497 41.211 1.00 97.31 73 ALA A C 1
ATOM 571 O O . ALA A 1 73 ? -25.633 -7.903 40.078 1.00 97.31 73 ALA A O 1
ATOM 572 N N . GLU A 1 74 ? -26.479 -6.313 41.425 1.00 96.56 74 GLU A N 1
ATOM 573 C CA . GLU A 1 74 ? -26.805 -5.355 40.359 1.00 96.56 74 GLU A CA 1
ATOM 574 C C . GLU A 1 74 ? -25.536 -4.878 39.629 1.00 96.56 74 GLU A C 1
ATOM 576 O O . GLU A 1 74 ? -25.488 -4.912 38.399 1.00 96.56 74 GLU A O 1
ATOM 581 N N . LEU A 1 75 ? -24.479 -4.517 40.365 1.00 96.75 75 LEU A N 1
ATOM 582 C CA . LEU A 1 75 ? -23.208 -4.065 39.785 1.00 96.75 75 LEU A CA 1
ATOM 583 C C . LEU A 1 75 ? -22.434 -5.191 39.079 1.00 96.75 75 LEU A C 1
ATOM 585 O O . LEU A 1 75 ? -21.828 -4.957 38.034 1.00 96.75 75 LEU A O 1
ATOM 589 N N . GLN A 1 76 ? -22.491 -6.428 39.582 1.00 95.31 76 GLN A N 1
ATOM 590 C CA . GLN A 1 76 ? -21.918 -7.594 38.899 1.00 95.31 76 GLN A CA 1
ATOM 591 C C . GLN A 1 76 ? -22.617 -7.875 37.565 1.00 95.31 76 GLN A C 1
ATOM 593 O O . GLN A 1 76 ? -21.952 -8.156 36.563 1.00 95.31 76 GLN A O 1
ATOM 598 N N . LEU A 1 77 ? -23.952 -7.787 37.537 1.00 95.88 77 LEU A N 1
ATOM 599 C CA . LEU A 1 77 ? -24.729 -7.929 36.307 1.00 95.88 77 LEU A CA 1
ATOM 600 C C . LEU A 1 77 ? -24.359 -6.828 35.303 1.00 95.88 77 LEU A C 1
ATOM 602 O O . LEU A 1 77 ? -24.105 -7.127 34.134 1.00 95.88 77 LEU A O 1
ATOM 606 N N . GLU A 1 78 ? -24.283 -5.578 35.762 1.00 94.50 78 GLU A N 1
ATOM 607 C CA . GLU A 1 78 ? -23.937 -4.440 34.911 1.00 94.50 78 GLU A CA 1
ATOM 608 C C . GLU A 1 78 ? -22.522 -4.573 34.340 1.00 94.50 78 GLU A C 1
ATOM 610 O O . GLU A 1 78 ? -22.335 -4.401 33.136 1.00 94.50 78 GLU A O 1
ATOM 615 N N . LEU A 1 79 ? -21.535 -4.964 35.153 1.00 93.69 79 LEU A N 1
ATOM 616 C CA . LEU A 1 79 ? -20.158 -5.173 34.699 1.00 93.69 79 LEU A CA 1
ATOM 617 C C . LEU A 1 79 ? -20.063 -6.271 33.630 1.00 93.69 79 LEU A C 1
ATOM 619 O O . LEU A 1 79 ? -19.338 -6.118 32.643 1.00 93.69 79 LEU A O 1
ATOM 623 N N . ASN A 1 80 ? -20.801 -7.371 33.802 1.00 93.62 80 ASN A N 1
ATOM 624 C CA . ASN A 1 80 ? -20.853 -8.448 32.813 1.00 93.62 80 ASN A CA 1
ATOM 625 C C . ASN A 1 80 ? -21.494 -7.970 31.503 1.00 93.62 80 ASN A C 1
ATOM 627 O O . ASN A 1 80 ? -20.897 -8.134 30.438 1.00 93.62 80 ASN A O 1
ATOM 631 N N . GLY A 1 81 ? -22.644 -7.292 31.579 1.00 92.75 81 GLY A N 1
ATOM 632 C CA . GLY A 1 81 ? -23.289 -6.703 30.404 1.00 92.75 81 GLY A CA 1
ATOM 633 C C . GLY A 1 81 ? -22.404 -5.664 29.705 1.00 92.75 81 GLY A C 1
ATOM 634 O O . GLY A 1 81 ? -22.392 -5.566 28.478 1.00 92.75 81 GLY A O 1
ATOM 635 N N . ALA A 1 82 ? -21.604 -4.913 30.459 1.00 90.88 82 ALA A N 1
ATOM 636 C CA . ALA A 1 82 ? -20.697 -3.918 29.907 1.00 90.88 82 ALA A CA 1
ATOM 637 C C . ALA A 1 82 ? -19.503 -4.543 29.158 1.00 90.88 82 ALA A C 1
ATOM 639 O O . ALA A 1 82 ? -19.135 -4.053 28.086 1.00 90.88 82 ALA A O 1
ATOM 640 N N . LYS A 1 83 ? -18.960 -5.666 29.648 1.00 89.81 83 LYS A N 1
ATOM 641 C CA . LYS A 1 83 ? -17.944 -6.466 28.933 1.00 89.81 83 LYS A CA 1
ATOM 642 C C . LYS A 1 83 ? -18.492 -7.089 27.648 1.00 89.81 83 LYS A C 1
ATOM 644 O O . LYS A 1 83 ? -17.808 -7.103 26.627 1.00 89.81 83 LYS A O 1
ATOM 649 N N . GLU A 1 84 ? -19.730 -7.577 27.662 1.00 91.12 84 GLU A N 1
ATOM 650 C CA . GLU A 1 84 ? -20.381 -8.094 26.451 1.00 91.12 84 GLU A CA 1
ATOM 651 C C . GLU A 1 84 ? -20.552 -7.000 25.393 1.00 91.12 84 GLU A C 1
ATOM 653 O O . GLU A 1 84 ? -20.190 -7.198 24.230 1.00 91.12 84 GLU A O 1
ATOM 658 N N . ARG A 1 85 ? -21.030 -5.814 25.796 1.00 89.69 85 ARG A N 1
ATOM 659 C CA . ARG A 1 85 ? -21.145 -4.651 24.902 1.00 89.69 85 ARG A CA 1
ATOM 660 C C . ARG A 1 85 ? -19.791 -4.247 24.318 1.00 89.69 85 ARG A C 1
ATOM 662 O O . ARG A 1 85 ? -19.720 -3.966 23.123 1.00 89.69 85 ARG A O 1
ATOM 669 N N . GLU A 1 86 ? -18.728 -4.255 25.122 1.00 90.25 86 GLU A N 1
ATOM 670 C CA . GLU A 1 86 ? -17.358 -3.992 24.659 1.00 90.25 86 GLU A CA 1
ATOM 671 C C . GLU A 1 86 ? -16.940 -4.964 23.547 1.00 90.25 86 GLU A C 1
ATOM 673 O O . GLU A 1 86 ? -16.535 -4.530 22.466 1.00 90.25 86 GLU A O 1
ATOM 678 N N . ASN A 1 87 ? -17.126 -6.268 23.766 1.00 88.81 87 ASN A N 1
ATOM 679 C CA . ASN A 1 87 ? -16.783 -7.306 22.793 1.00 88.81 87 ASN A CA 1
ATOM 680 C C . ASN A 1 87 ? -17.581 -7.179 21.488 1.00 88.81 87 ASN A C 1
ATOM 682 O O . ASN A 1 87 ? -17.015 -7.291 20.398 1.00 88.81 87 ASN A O 1
ATOM 686 N N . VAL A 1 88 ? -18.887 -6.912 21.581 1.00 88.56 88 VAL A N 1
ATOM 687 C CA . VAL A 1 88 ? -19.755 -6.730 20.407 1.00 88.56 88 VAL A CA 1
ATOM 688 C C . 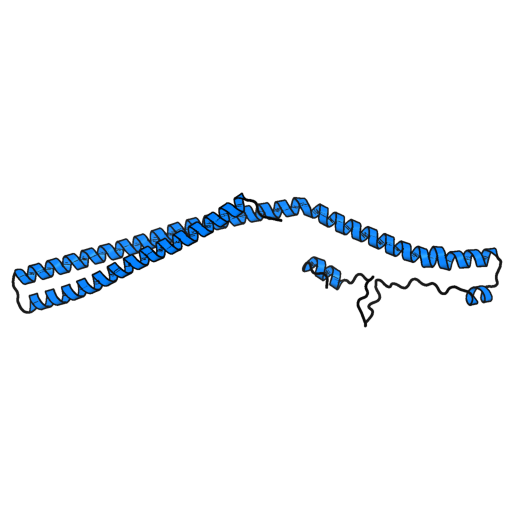VAL A 1 88 ? -19.328 -5.507 19.596 1.00 88.56 88 VAL A C 1
ATOM 690 O O . VAL A 1 88 ? -19.187 -5.592 18.374 1.00 88.56 88 VAL A O 1
ATOM 693 N N . VAL A 1 89 ? -19.084 -4.371 20.256 1.00 86.69 89 VAL A N 1
ATOM 694 C CA . VAL A 1 89 ? -18.654 -3.136 19.584 1.00 86.69 89 VAL A CA 1
ATOM 695 C C . VAL A 1 89 ? -17.289 -3.323 18.924 1.00 86.69 89 VAL A C 1
ATOM 697 O O . VAL A 1 89 ? -17.113 -2.928 17.769 1.00 86.69 89 VAL A O 1
ATOM 700 N N . PHE A 1 90 ? -16.345 -3.972 19.609 1.00 86.06 90 PHE A N 1
ATOM 701 C CA . PHE A 1 90 ? -15.036 -4.288 19.046 1.00 86.06 90 PHE A CA 1
ATOM 702 C C . PHE A 1 90 ? -15.146 -5.183 17.803 1.00 86.06 90 PHE A C 1
ATOM 704 O O . PHE A 1 90 ? -14.576 -4.857 16.759 1.00 86.06 90 PHE A O 1
ATOM 711 N N . GLY A 1 91 ? -15.927 -6.267 17.875 1.00 86.38 91 GLY A N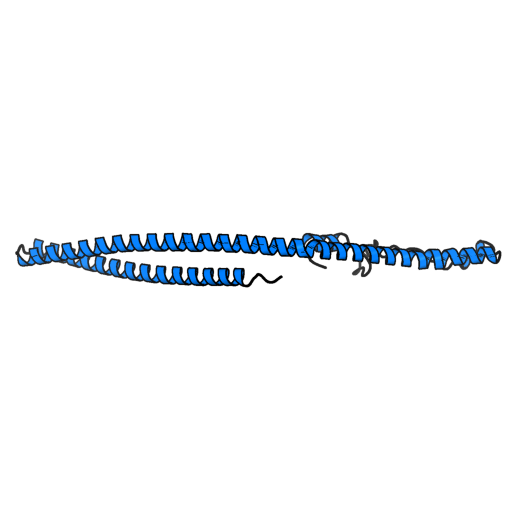 1
ATOM 712 C CA . GLY A 1 91 ? -16.133 -7.188 16.755 1.00 86.38 91 GLY A CA 1
ATOM 713 C C . GLY A 1 91 ? -16.765 -6.514 15.533 1.00 86.38 91 GLY A C 1
ATOM 714 O O . GLY A 1 91 ? -16.272 -6.667 14.413 1.00 86.38 91 GLY A O 1
ATOM 715 N N . LEU A 1 92 ? -17.808 -5.705 15.743 1.00 86.81 92 LEU A N 1
ATOM 716 C CA . LEU A 1 92 ? -18.476 -4.959 14.671 1.00 86.81 92 LEU A CA 1
ATOM 717 C C . LEU A 1 92 ? -17.544 -3.947 14.000 1.00 86.81 92 LEU A C 1
ATOM 719 O O . LEU A 1 92 ? -17.528 -3.846 12.772 1.00 86.81 92 LEU A O 1
ATOM 723 N N . ASN A 1 93 ? -16.771 -3.201 14.792 1.00 89.06 93 ASN A N 1
ATOM 724 C CA . ASN A 1 93 ? -15.825 -2.226 14.258 1.00 89.06 93 ASN A CA 1
ATOM 725 C C . ASN A 1 93 ? -14.704 -2.925 13.482 1.00 89.06 93 ASN A C 1
ATOM 727 O O . ASN A 1 93 ? -14.426 -2.539 12.351 1.00 89.06 93 ASN A O 1
ATOM 731 N N . SER A 1 94 ? -14.129 -4.001 14.026 1.00 87.00 94 SER A N 1
ATOM 732 C CA . SER A 1 94 ? -13.082 -4.785 13.359 1.00 87.00 94 SER A CA 1
ATOM 733 C C . SER A 1 94 ? -13.536 -5.342 12.002 1.00 87.00 94 SER A C 1
ATOM 735 O O . SER A 1 94 ? -12.825 -5.201 11.002 1.00 87.00 94 SER A O 1
ATOM 737 N N . GLY A 1 95 ? -14.750 -5.901 11.923 1.00 89.62 95 GLY A N 1
ATOM 738 C CA . GLY A 1 95 ? -15.312 -6.416 10.669 1.00 89.62 95 GLY A CA 1
ATOM 739 C C . GLY A 1 95 ? -15.547 -5.327 9.615 1.00 89.62 95 GLY A C 1
ATOM 740 O O . GLY A 1 95 ? -15.190 -5.498 8.445 1.00 89.62 95 GLY A O 1
ATOM 741 N N . LYS A 1 96 ? -16.087 -4.171 10.022 1.00 91.12 96 LYS A N 1
ATOM 742 C CA . LYS A 1 96 ? -16.297 -3.020 9.126 1.00 91.12 96 LYS A CA 1
ATOM 743 C C . LYS A 1 96 ? -14.980 -2.432 8.621 1.00 91.12 96 LYS A C 1
ATOM 745 O O . LYS A 1 96 ? -14.833 -2.207 7.425 1.00 91.12 96 LYS A O 1
ATOM 750 N N . THR A 1 97 ? -13.997 -2.248 9.500 1.00 92.44 97 THR A N 1
ATOM 751 C CA . THR A 1 97 ? -12.664 -1.769 9.109 1.00 92.44 97 THR A CA 1
ATOM 752 C C . THR A 1 97 ? -11.992 -2.742 8.141 1.00 92.44 97 THR A C 1
ATOM 754 O O . THR A 1 97 ? -11.405 -2.319 7.148 1.00 92.44 97 THR A O 1
ATOM 757 N N . SER A 1 98 ? -12.083 -4.048 8.404 1.00 92.50 98 SER A N 1
ATOM 758 C CA . SER A 1 98 ? -11.446 -5.074 7.568 1.00 92.50 98 SER A CA 1
ATOM 759 C C . SER A 1 98 ? -12.067 -5.152 6.173 1.00 92.50 98 SER A C 1
ATOM 761 O O . SER A 1 98 ? -11.340 -5.178 5.184 1.00 92.50 98 SER A O 1
ATOM 763 N N . SER A 1 99 ? -13.399 -5.134 6.081 1.00 94.31 99 SER A N 1
ATOM 764 C CA . SER A 1 99 ? -14.103 -5.126 4.790 1.00 94.31 99 SER A CA 1
ATOM 765 C C . SER A 1 99 ? -13.780 -3.880 3.964 1.00 94.31 99 SER A C 1
ATOM 767 O O . SER A 1 99 ? -13.443 -4.003 2.789 1.00 94.31 99 SER A O 1
ATOM 769 N N . LEU A 1 100 ? -13.772 -2.697 4.583 1.00 95.88 100 LEU A N 1
ATOM 770 C CA . LEU A 1 100 ? -13.434 -1.453 3.892 1.00 95.88 100 LEU A CA 1
ATOM 771 C C . LEU A 1 100 ? -11.964 -1.415 3.435 1.00 95.88 100 LEU A C 1
ATOM 773 O O . LEU A 1 100 ? -11.665 -0.932 2.345 1.00 95.88 100 LEU A O 1
ATOM 777 N N . LYS A 1 101 ? -11.035 -1.972 4.226 1.00 96.44 101 LYS A N 1
ATOM 778 C CA . LYS A 1 101 ? -9.629 -2.140 3.816 1.00 96.44 101 LYS A CA 1
ATOM 779 C C . LYS A 1 101 ? -9.499 -3.027 2.578 1.00 96.44 101 LYS A C 1
ATOM 781 O O . LYS A 1 101 ? -8.724 -2.692 1.686 1.00 96.44 101 LYS A O 1
ATOM 786 N N . LEU A 1 102 ? -10.246 -4.130 2.515 1.00 96.94 102 LEU A N 1
ATOM 787 C CA . LEU A 1 102 ? -10.256 -5.008 1.342 1.00 96.94 102 LEU A CA 1
ATOM 788 C C . LEU A 1 102 ? -10.806 -4.285 0.108 1.00 96.94 102 LEU A C 1
ATOM 790 O O . LEU A 1 102 ? -10.150 -4.302 -0.928 1.00 96.94 102 LEU A O 1
ATOM 794 N N . GLU A 1 103 ? -11.929 -3.576 0.241 1.00 96.88 103 GLU A N 1
ATOM 795 C CA . GLU A 1 103 ? -12.522 -2.786 -0.850 1.00 96.88 103 GLU A CA 1
ATOM 796 C C . GLU A 1 103 ? -11.528 -1.745 -1.402 1.00 96.88 103 GLU A C 1
ATOM 798 O O . GLU A 1 103 ? -11.314 -1.655 -2.611 1.00 96.88 103 GLU A O 1
ATOM 803 N N . ILE A 1 104 ? -10.842 -1.009 -0.518 1.00 97.69 104 ILE A N 1
ATOM 804 C CA . ILE A 1 104 ? -9.802 -0.039 -0.900 1.00 97.69 104 ILE A CA 1
ATOM 805 C C . ILE A 1 104 ? -8.665 -0.716 -1.674 1.00 97.69 104 ILE A C 1
ATOM 807 O O . ILE A 1 104 ? -8.200 -0.176 -2.678 1.00 97.69 104 ILE A O 1
ATOM 811 N N . LEU A 1 105 ? -8.196 -1.884 -1.225 1.00 97.50 105 LEU A N 1
ATOM 812 C CA . LEU A 1 105 ? -7.115 -2.609 -1.898 1.00 97.50 105 LEU A CA 1
ATOM 813 C C . LEU A 1 105 ? -7.535 -3.124 -3.277 1.00 97.50 105 LEU A C 1
ATOM 815 O O . LEU A 1 105 ? -6.736 -3.068 -4.213 1.00 97.50 105 LEU A O 1
ATOM 819 N N . GLU A 1 106 ? -8.768 -3.606 -3.414 1.00 97.00 106 GLU A N 1
ATOM 820 C CA . GLU A 1 106 ? -9.317 -4.051 -4.695 1.00 97.00 106 GLU A CA 1
ATOM 821 C C . GLU A 1 106 ? -9.416 -2.891 -5.686 1.00 97.00 106 GLU A C 1
ATOM 823 O O . GLU A 1 106 ? -8.865 -2.981 -6.784 1.00 97.00 106 GLU A O 1
ATOM 828 N N . MET A 1 107 ? -9.994 -1.765 -5.264 1.00 97.31 107 MET A N 1
ATOM 829 C CA . MET A 1 107 ? -10.064 -0.552 -6.080 1.00 97.31 107 MET A CA 1
ATOM 830 C C . MET A 1 107 ? -8.671 -0.040 -6.474 1.00 97.31 107 MET A C 1
ATOM 832 O O . MET A 1 107 ? -8.419 0.257 -7.642 1.00 97.31 107 MET A O 1
ATOM 836 N N . ALA A 1 108 ? -7.736 0.028 -5.521 1.00 97.50 108 ALA A N 1
ATOM 837 C CA . ALA A 1 108 ? -6.371 0.475 -5.786 1.00 97.50 108 ALA A CA 1
ATOM 838 C C . ALA A 1 108 ? -5.662 -0.431 -6.799 1.00 97.50 108 ALA A C 1
ATOM 840 O O . ALA A 1 108 ? -4.987 0.061 -7.707 1.00 97.50 108 ALA A O 1
ATOM 841 N N . ARG A 1 109 ? -5.823 -1.753 -6.668 1.00 97.38 109 ARG A N 1
ATOM 842 C CA . ARG A 1 109 ? -5.266 -2.733 -7.606 1.00 97.38 109 ARG A CA 1
ATOM 843 C C . ARG A 1 109 ? -5.789 -2.497 -9.018 1.00 97.38 109 ARG A C 1
ATOM 845 O O . ARG A 1 109 ? -4.995 -2.508 -9.960 1.00 97.38 109 ARG A O 1
ATOM 852 N N . ASP A 1 110 ? -7.091 -2.298 -9.160 1.00 96.81 110 ASP A N 1
ATOM 853 C CA . ASP A 1 110 ? -7.727 -2.145 -10.464 1.00 96.81 110 ASP A CA 1
ATOM 854 C C . ASP A 1 110 ? -7.305 -0.828 -11.130 1.00 96.81 110 ASP A C 1
ATOM 856 O O . ASP A 1 110 ? -6.927 -0.824 -12.302 1.00 96.81 110 ASP A O 1
ATOM 860 N N . GLU A 1 111 ? -7.224 0.269 -10.370 1.00 97.44 111 GLU A N 1
ATOM 861 C CA . GLU A 1 111 ? -6.707 1.543 -10.880 1.00 97.44 111 GLU A CA 1
ATOM 862 C C . GLU A 1 111 ? -5.223 1.465 -11.286 1.00 97.44 111 GLU A C 1
ATOM 864 O O . GLU A 1 111 ? -4.830 2.019 -12.317 1.00 97.44 111 GLU A O 1
ATOM 869 N N . ILE A 1 112 ? -4.380 0.770 -10.510 1.00 97.19 112 ILE A N 1
ATOM 870 C CA . ILE A 1 112 ? -2.954 0.582 -10.834 1.00 97.19 112 ILE A CA 1
ATOM 871 C C . ILE A 1 112 ? -2.796 -0.224 -12.124 1.00 97.19 112 ILE A C 1
ATOM 873 O O . ILE A 1 112 ? -1.987 0.144 -12.980 1.00 97.19 112 ILE A O 1
ATOM 877 N N . ARG A 1 113 ? -3.570 -1.305 -12.277 1.00 96.88 113 ARG A N 1
ATOM 878 C CA . ARG A 1 113 ? -3.574 -2.125 -13.495 1.00 96.88 113 ARG A CA 1
ATOM 879 C C . ARG A 1 113 ? -4.025 -1.313 -14.698 1.00 96.88 113 ARG A C 1
ATOM 881 O O . ARG A 1 113 ? -3.290 -1.252 -15.675 1.00 96.88 113 ARG A O 1
ATOM 888 N N . ALA A 1 114 ? -5.134 -0.587 -14.582 1.00 95.75 114 ALA A N 1
ATOM 889 C CA . ALA A 1 114 ? -5.615 0.283 -15.649 1.00 95.75 114 ALA A CA 1
ATOM 890 C C . ALA A 1 114 ? -4.566 1.334 -16.055 1.00 95.75 114 ALA A C 1
ATOM 892 O O . ALA A 1 114 ? -4.342 1.573 -17.242 1.00 95.75 114 ALA A O 1
ATOM 893 N N . ASN A 1 115 ? -3.865 1.938 -15.088 1.00 96.12 115 ASN A N 1
ATOM 894 C CA . ASN A 1 115 ? -2.791 2.883 -15.386 1.00 96.12 115 ASN A CA 1
ATOM 895 C C . ASN A 1 115 ? -1.585 2.216 -16.064 1.00 96.12 115 ASN A C 1
ATOM 897 O O . ASN A 1 115 ? -0.972 2.841 -16.930 1.00 96.12 115 ASN A O 1
ATOM 901 N N . ARG A 1 116 ? -1.224 0.983 -15.686 1.00 95.50 116 ARG A N 1
ATOM 902 C CA . ARG A 1 116 ? -0.192 0.214 -16.394 1.00 95.50 116 ARG A CA 1
ATOM 903 C C . ARG A 1 116 ? -0.630 -0.042 -17.831 1.00 95.50 116 ARG A C 1
ATOM 905 O O . ARG A 1 116 ? 0.081 0.372 -18.738 1.00 95.50 116 ARG A O 1
ATOM 912 N N . ASP A 1 117 ? -1.794 -0.646 -18.028 1.00 95.38 117 ASP A N 1
ATOM 913 C CA . ASP A 1 117 ? -2.279 -1.063 -19.346 1.00 95.38 117 ASP A CA 1
ATOM 914 C C . ASP A 1 117 ? -2.398 0.136 -20.303 1.00 95.38 117 ASP A C 1
ATOM 916 O O . ASP A 1 117 ? -2.024 0.052 -21.470 1.00 95.38 117 ASP A O 1
ATOM 920 N N . ALA A 1 118 ? -2.809 1.302 -19.792 1.00 94.69 118 ALA A N 1
ATOM 921 C CA . ALA A 1 118 ? -2.902 2.532 -20.577 1.00 94.69 118 ALA A CA 1
ATOM 922 C C . ALA A 1 118 ? -1.543 3.158 -20.961 1.00 94.69 118 ALA A C 1
ATOM 924 O O . ALA A 1 118 ? -1.488 3.974 -21.883 1.00 94.69 118 ALA A O 1
ATOM 925 N N . ASN A 1 119 ? -0.451 2.849 -20.250 1.00 95.19 119 ASN A N 1
ATOM 926 C CA . ASN A 1 119 ? 0.829 3.555 -20.406 1.00 95.19 119 ASN A CA 1
ATOM 927 C C . ASN A 1 119 ? 2.021 2.661 -20.771 1.00 95.19 119 ASN A C 1
ATOM 929 O O . ASN A 1 119 ? 3.015 3.182 -21.280 1.00 95.19 119 ASN A O 1
ATOM 933 N N . GLU A 1 120 ? 1.955 1.352 -20.531 1.00 94.62 120 GLU A N 1
ATOM 934 C CA . GLU A 1 120 ? 3.073 0.421 -20.718 1.00 94.62 120 GLU A CA 1
ATOM 935 C C . GLU A 1 120 ? 3.578 0.453 -22.162 1.00 94.62 120 GLU A C 1
ATOM 937 O O . GLU A 1 120 ? 4.759 0.706 -22.400 1.00 94.62 120 GLU A O 1
ATOM 942 N N . GLU A 1 121 ? 2.677 0.340 -23.140 1.00 95.44 121 GLU A N 1
ATOM 943 C CA . GLU A 1 121 ? 3.049 0.380 -24.556 1.00 95.44 121 GLU A CA 1
ATOM 944 C C . GLU A 1 121 ? 3.718 1.711 -24.940 1.00 95.44 121 GLU A C 1
ATOM 946 O O . GLU A 1 121 ? 4.704 1.733 -25.677 1.00 95.44 121 GLU A O 1
ATOM 951 N N . LYS A 1 122 ? 3.232 2.838 -24.408 1.00 95.06 122 LYS A N 1
ATOM 952 C CA . LYS A 1 122 ? 3.823 4.160 -24.660 1.00 95.06 122 LYS A CA 1
ATOM 953 C C . LYS A 1 122 ? 5.255 4.243 -24.127 1.00 95.06 122 LYS A C 1
ATOM 955 O O . LYS A 1 122 ? 6.126 4.801 -24.798 1.00 95.06 122 LYS A O 1
ATOM 960 N N . VAL A 1 123 ? 5.509 3.699 -22.936 1.00 94.00 123 VAL A N 1
ATOM 961 C CA . VAL A 1 123 ? 6.853 3.653 -22.342 1.00 94.00 123 VAL A CA 1
ATOM 962 C C . VAL A 1 123 ? 7.765 2.723 -23.147 1.00 94.00 123 VAL A C 1
ATOM 964 O O . VAL A 1 123 ? 8.879 3.121 -23.490 1.00 94.00 123 VAL A O 1
ATOM 967 N N . LEU A 1 124 ? 7.281 1.543 -23.543 1.00 94.12 124 LEU A N 1
ATOM 968 C CA . LEU A 1 124 ? 8.035 0.594 -24.370 1.00 94.12 124 LEU A CA 1
ATOM 969 C C . LEU A 1 124 ? 8.382 1.169 -25.751 1.00 94.12 124 LEU A C 1
ATOM 971 O O . LEU A 1 124 ? 9.526 1.065 -26.191 1.00 94.12 124 LEU A O 1
ATOM 975 N N . LYS A 1 125 ? 7.446 1.864 -26.409 1.00 95.69 125 LYS A N 1
ATOM 976 C CA . LYS A 1 125 ? 7.708 2.572 -27.675 1.00 95.69 125 LYS A CA 1
ATOM 977 C C . LYS A 1 125 ? 8.777 3.649 -27.521 1.00 95.69 125 LYS A C 1
ATOM 979 O O . LYS A 1 125 ? 9.597 3.831 -28.419 1.00 95.69 125 LYS A O 1
ATOM 984 N N . ARG A 1 126 ? 8.810 4.350 -26.383 1.00 95.19 126 ARG A N 1
ATOM 985 C CA . ARG A 1 126 ? 9.862 5.334 -26.094 1.00 95.19 126 ARG A CA 1
ATOM 986 C C . ARG A 1 126 ? 11.233 4.671 -25.954 1.00 95.19 126 ARG A C 1
ATOM 988 O O . ARG A 1 126 ? 12.200 5.209 -26.485 1.00 95.19 126 ARG A O 1
ATOM 995 N N . ILE A 1 127 ? 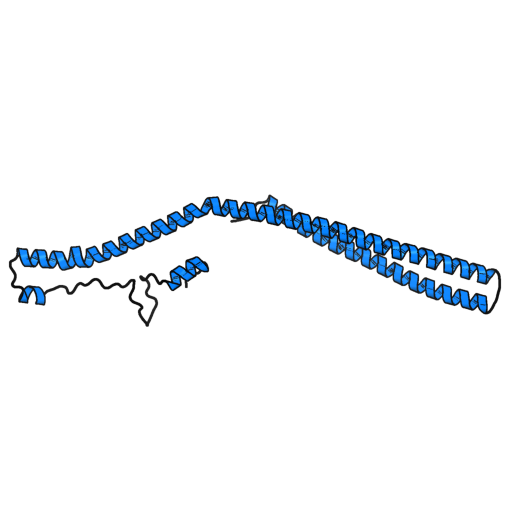11.311 3.515 -25.293 1.00 92.00 127 ILE A N 1
ATOM 996 C CA . ILE A 1 127 ? 12.548 2.724 -25.191 1.00 92.00 127 ILE A CA 1
ATOM 997 C C . ILE A 1 127 ? 13.001 2.266 -26.583 1.00 92.00 127 ILE A C 1
ATOM 999 O O . ILE A 1 127 ? 14.162 2.448 -26.940 1.00 92.00 127 ILE A O 1
ATOM 1003 N N . ALA A 1 128 ? 12.082 1.745 -27.400 1.00 93.06 128 ALA A N 1
ATOM 1004 C CA . ALA A 1 128 ? 12.382 1.324 -28.766 1.00 93.06 128 ALA A CA 1
ATOM 1005 C C . ALA A 1 128 ? 12.908 2.485 -29.628 1.00 93.06 128 ALA A C 1
ATOM 1007 O O . ALA A 1 128 ? 13.918 2.333 -30.310 1.00 93.06 128 ALA A O 1
ATOM 1008 N N . LYS A 1 129 ? 12.279 3.666 -29.543 1.00 95.69 129 LYS A N 1
ATOM 1009 C CA . LYS A 1 129 ? 12.750 4.868 -30.242 1.00 95.69 129 LYS A CA 1
ATOM 1010 C C . LYS A 1 129 ? 14.145 5.292 -29.776 1.00 95.69 129 LYS A C 1
ATOM 1012 O O . LYS A 1 129 ? 14.983 5.602 -30.611 1.00 95.69 129 LYS A O 1
ATOM 1017 N N . ALA A 1 130 ? 14.406 5.282 -28.468 1.00 90.62 130 ALA A N 1
ATOM 1018 C CA . ALA A 1 130 ? 15.723 5.624 -27.930 1.00 90.62 130 ALA A CA 1
ATOM 1019 C C . ALA A 1 130 ? 16.811 4.649 -28.411 1.00 90.62 130 ALA A C 1
ATOM 1021 O O . ALA A 1 130 ? 17.904 5.077 -28.770 1.00 90.62 130 ALA A O 1
ATOM 1022 N N . LYS A 1 131 ? 16.496 3.349 -28.482 1.00 89.56 131 LYS A N 1
ATOM 1023 C CA . LYS A 1 131 ? 17.390 2.343 -29.066 1.00 89.56 131 LYS A CA 1
ATOM 1024 C C . LYS A 1 131 ? 17.681 2.634 -30.540 1.00 89.56 131 LYS A C 1
ATOM 1026 O O . LYS A 1 131 ? 18.833 2.551 -30.947 1.00 89.56 131 LYS A O 1
ATOM 1031 N N . GLN A 1 132 ? 16.656 2.956 -31.327 1.00 92.06 132 GLN A N 1
ATOM 1032 C CA . GLN A 1 132 ? 16.819 3.259 -32.749 1.00 92.06 132 GLN A CA 1
ATOM 1033 C C . GLN A 1 132 ? 17.716 4.485 -32.964 1.00 92.06 132 GLN A C 1
ATOM 1035 O O . GLN A 1 132 ? 18.701 4.391 -33.689 1.00 92.06 132 GLN A O 1
ATOM 1040 N N . GLU A 1 133 ? 17.424 5.585 -32.267 1.00 93.00 133 GLU A N 1
ATOM 1041 C CA . GLU A 1 133 ? 18.213 6.823 -32.313 1.00 93.00 133 GLU A CA 1
ATOM 1042 C C . GLU A 1 133 ? 19.688 6.559 -31.985 1.00 93.00 133 GLU A C 1
ATOM 1044 O O . GLU A 1 133 ? 20.599 7.028 -32.662 1.00 93.00 133 GLU A O 1
ATOM 1049 N N . TYR A 1 134 ? 19.929 5.747 -30.956 1.00 86.69 134 TYR A N 1
ATOM 1050 C CA . TYR A 1 134 ? 21.275 5.369 -30.557 1.00 86.69 134 TYR A CA 1
ATOM 1051 C C . TYR A 1 134 ? 22.023 4.594 -31.654 1.00 86.69 134 TYR A C 1
ATOM 1053 O O . TYR A 1 134 ? 23.185 4.888 -31.939 1.00 86.69 134 TYR A O 1
ATOM 1061 N N . LEU A 1 135 ? 21.367 3.617 -32.288 1.00 87.56 135 LEU A N 1
ATOM 1062 C CA . LEU A 1 135 ? 21.967 2.837 -33.375 1.00 87.56 135 LEU A CA 1
ATOM 1063 C C . LEU A 1 135 ? 22.258 3.705 -34.607 1.00 87.56 135 LEU A C 1
ATOM 1065 O O . LEU A 1 135 ? 23.301 3.537 -35.240 1.00 87.56 135 LEU A O 1
ATOM 1069 N N . GLU A 1 136 ? 21.374 4.649 -34.927 1.00 92.88 136 GLU A N 1
ATOM 1070 C CA . GLU A 1 136 ? 21.568 5.615 -36.014 1.00 92.88 136 GLU A CA 1
ATOM 1071 C C . GLU A 1 136 ? 22.752 6.551 -35.739 1.00 92.88 136 GLU A C 1
ATOM 1073 O O . GLU A 1 136 ? 23.579 6.778 -36.628 1.00 92.88 136 GLU A O 1
ATOM 1078 N N . ALA A 1 137 ? 22.902 7.026 -34.500 1.00 88.94 137 ALA A N 1
ATOM 1079 C CA . ALA A 1 137 ? 24.055 7.822 -34.086 1.00 88.94 137 ALA A CA 1
ATOM 1080 C C . ALA A 1 137 ? 25.370 7.025 -34.170 1.00 88.94 137 ALA A C 1
ATOM 1082 O O . ALA A 1 137 ? 26.364 7.523 -34.703 1.00 88.94 137 ALA A O 1
ATOM 1083 N N . ALA A 1 138 ? 25.376 5.770 -33.705 1.00 85.25 138 ALA A N 1
ATOM 1084 C CA . ALA A 1 138 ? 26.547 4.897 -33.783 1.00 85.25 138 ALA A CA 1
ATOM 1085 C C . ALA A 1 138 ? 26.964 4.619 -35.237 1.00 85.25 138 ALA A C 1
ATOM 1087 O O . ALA A 1 138 ? 28.149 4.690 -35.567 1.00 85.25 138 ALA A O 1
ATOM 1088 N N . LYS A 1 139 ? 25.992 4.366 -36.125 1.00 89.19 139 LYS A N 1
ATOM 1089 C CA . LYS A 1 139 ? 26.245 4.216 -37.562 1.00 89.19 139 LYS A CA 1
ATOM 1090 C C . LYS A 1 139 ? 26.806 5.503 -38.169 1.00 89.19 139 LYS A C 1
ATOM 1092 O O . LYS A 1 139 ? 27.793 5.446 -38.888 1.00 89.19 139 LYS A O 1
ATOM 1097 N N . SER A 1 140 ? 26.222 6.655 -37.846 1.00 90.25 140 SER A N 1
ATOM 1098 C CA . SER A 1 140 ? 26.676 7.949 -38.376 1.00 90.25 140 SER A CA 1
ATOM 1099 C C . SER A 1 140 ? 28.123 8.257 -37.978 1.00 90.25 140 SER A C 1
ATOM 1101 O O . SER A 1 140 ? 28.885 8.800 -38.773 1.00 90.25 140 SER A O 1
ATOM 1103 N N . TYR A 1 141 ? 28.533 7.866 -36.767 1.00 87.38 141 TYR A N 1
ATOM 1104 C CA . TYR A 1 141 ? 29.926 7.969 -36.329 1.00 87.38 141 TYR A CA 1
ATOM 1105 C C . TYR A 1 141 ? 30.867 7.065 -37.138 1.00 87.38 141 TYR A C 1
ATOM 1107 O O . TYR A 1 141 ? 31.951 7.497 -37.528 1.00 87.38 141 TYR A O 1
ATOM 1115 N N . TYR A 1 142 ? 30.446 5.830 -37.429 1.00 87.75 142 TYR A N 1
ATOM 1116 C CA . TYR A 1 142 ? 31.193 4.935 -38.314 1.00 87.75 14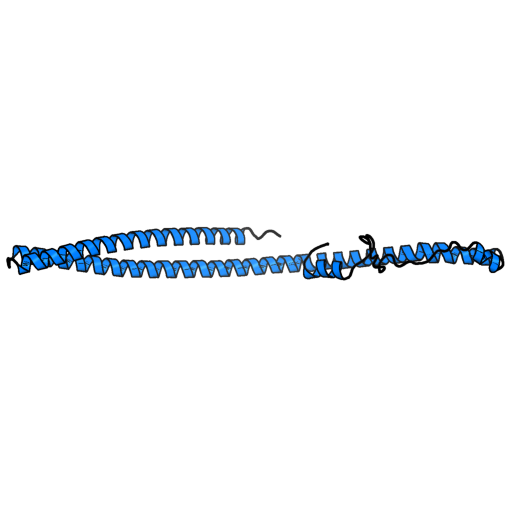2 TYR A CA 1
ATOM 1117 C C . TYR A 1 142 ? 31.322 5.518 -39.725 1.00 87.75 142 TYR A C 1
ATOM 1119 O O . TYR A 1 142 ? 32.427 5.571 -40.263 1.00 87.75 142 TYR A O 1
ATOM 1127 N N . ASP A 1 143 ? 30.212 5.984 -40.302 1.00 90.19 143 ASP A N 1
ATOM 1128 C CA . ASP A 1 143 ? 30.181 6.555 -41.647 1.00 90.19 143 ASP A CA 1
ATOM 1129 C C . ASP A 1 143 ? 31.110 7.770 -41.750 1.00 90.19 143 ASP A C 1
ATOM 1131 O O . ASP A 1 143 ? 31.890 7.853 -42.693 1.00 90.19 143 ASP A O 1
ATOM 1135 N N . LEU A 1 144 ? 31.131 8.647 -40.744 1.00 90.25 144 LEU A N 1
ATOM 1136 C CA . LEU A 1 144 ? 32.048 9.787 -40.703 1.00 90.25 144 LEU A CA 1
ATOM 1137 C C . LEU A 1 144 ? 33.526 9.365 -40.787 1.00 90.25 144 LEU A C 1
ATOM 1139 O O . LEU A 1 144 ? 34.302 9.963 -41.530 1.00 90.25 144 LEU A O 1
ATOM 1143 N N . LEU A 1 145 ? 33.934 8.360 -40.008 1.00 88.25 145 LEU A N 1
ATOM 1144 C CA . LEU A 1 145 ? 35.342 7.966 -39.906 1.00 88.25 145 LEU A CA 1
ATOM 1145 C C . LEU A 1 145 ? 35.795 7.089 -41.073 1.00 88.25 145 LEU A C 1
ATOM 1147 O O . LEU A 1 145 ? 36.866 7.313 -41.638 1.00 88.25 145 LEU A O 1
ATOM 1151 N N . ILE A 1 146 ? 34.991 6.087 -41.422 1.00 87.00 146 ILE A N 1
ATOM 1152 C CA . ILE A 1 146 ? 35.363 5.068 -42.402 1.00 87.00 146 ILE A CA 1
ATOM 1153 C C . ILE A 1 146 ? 34.882 5.459 -43.788 1.00 87.00 146 ILE A C 1
ATOM 1155 O O . ILE A 1 146 ? 35.688 5.510 -44.712 1.00 87.00 146 ILE A O 1
ATOM 1159 N N . THR A 1 147 ? 33.591 5.748 -43.945 1.00 86.94 147 THR A N 1
ATOM 1160 C CA . THR A 1 147 ? 33.005 6.020 -45.262 1.00 86.94 147 THR A CA 1
ATOM 1161 C C . THR A 1 147 ? 33.458 7.378 -45.798 1.00 86.94 147 THR A C 1
ATOM 1163 O O . THR A 1 147 ? 33.957 7.461 -46.916 1.00 86.94 147 THR A O 1
ATOM 1166 N N . ASP A 1 148 ? 33.325 8.438 -45.004 1.00 88.00 148 ASP A N 1
ATOM 1167 C CA . ASP A 1 148 ? 33.635 9.808 -45.415 1.00 88.00 148 ASP A CA 1
ATOM 1168 C C . ASP A 1 148 ? 35.097 10.203 -45.195 1.00 88.00 148 ASP A C 1
ATOM 1170 O O . ASP A 1 148 ? 35.578 11.124 -45.852 1.00 88.00 148 ASP A O 1
ATOM 1174 N N . GLY A 1 149 ? 35.798 9.523 -44.291 1.00 87.56 149 GLY A N 1
ATOM 1175 C CA . GLY A 1 149 ? 37.203 9.770 -43.994 1.00 87.56 149 GLY A CA 1
ATOM 1176 C C . GLY A 1 149 ? 38.126 8.832 -44.762 1.00 87.56 149 GLY A C 1
ATOM 1177 O O . GLY A 1 149 ? 38.660 9.179 -45.815 1.00 87.56 149 GLY A O 1
ATOM 1178 N N . GLN A 1 150 ? 38.328 7.633 -44.215 1.00 86.56 150 GLN A N 1
ATOM 1179 C CA . GLN A 1 150 ? 39.354 6.701 -44.683 1.00 86.56 150 GLN A CA 1
ATOM 1180 C C . GLN A 1 150 ? 39.106 6.214 -46.116 1.00 86.56 150 GLN A C 1
ATOM 1182 O O . GLN A 1 150 ? 40.017 6.236 -46.940 1.00 86.56 150 GLN A O 1
ATOM 1187 N N . LYS A 1 151 ? 37.871 5.828 -46.448 1.00 88.50 151 LYS A N 1
ATOM 1188 C CA . LYS A 1 151 ? 37.528 5.355 -47.790 1.00 88.50 151 LYS A CA 1
ATOM 1189 C C . LYS A 1 151 ? 37.703 6.456 -48.833 1.00 88.50 151 LYS A C 1
ATOM 1191 O O . LYS A 1 151 ? 38.398 6.224 -49.811 1.00 88.50 151 LYS A O 1
ATOM 1196 N N . LYS A 1 152 ? 37.170 7.664 -48.605 1.00 90.75 152 LYS A N 1
ATOM 1197 C CA . LYS A 1 152 ? 37.365 8.791 -49.539 1.00 90.75 152 LYS A CA 1
ATOM 1198 C C . LYS A 1 152 ? 38.837 9.146 -49.739 1.00 90.75 152 LYS A C 1
ATOM 1200 O O . LYS A 1 152 ? 39.221 9.500 -50.848 1.00 90.75 152 LYS A O 1
ATOM 1205 N N . TYR A 1 153 ? 39.655 9.049 -48.689 1.00 90.94 153 TYR A N 1
ATOM 1206 C CA . TYR A 1 153 ? 41.099 9.245 -48.806 1.00 90.94 153 TYR A CA 1
ATOM 1207 C C . TYR A 1 153 ? 41.732 8.226 -49.765 1.00 90.94 153 TYR A C 1
ATOM 1209 O O . TYR A 1 153 ? 42.460 8.619 -50.673 1.00 90.94 153 TYR A O 1
ATOM 1217 N N . TYR A 1 154 ? 41.424 6.937 -49.607 1.00 89.62 154 TYR A N 1
ATOM 1218 C CA . TYR A 1 154 ? 41.969 5.897 -50.481 1.00 89.62 154 TYR A CA 1
ATOM 1219 C C . TYR A 1 154 ? 41.380 5.915 -51.897 1.00 89.62 154 TYR A C 1
ATOM 1221 O O . TYR A 1 154 ? 42.125 5.687 -52.848 1.00 89.62 154 TYR A O 1
ATOM 1229 N N . ASP A 1 155 ? 40.097 6.252 -52.049 1.00 93.12 155 ASP A N 1
ATOM 1230 C CA . ASP A 1 155 ? 39.469 6.472 -53.357 1.00 93.12 155 ASP A CA 1
ATOM 1231 C C . ASP A 1 155 ? 40.215 7.592 -54.114 1.00 93.12 155 ASP A C 1
ATOM 1233 O O . ASP A 1 155 ? 40.565 7.424 -55.281 1.00 93.12 155 ASP A O 1
ATOM 1237 N N . LEU A 1 156 ? 40.551 8.697 -53.431 1.00 93.12 156 LEU A N 1
ATOM 1238 C CA . LEU A 1 156 ? 41.343 9.787 -54.007 1.00 93.12 156 LEU A CA 1
ATOM 1239 C C . LEU A 1 156 ? 42.772 9.344 -54.346 1.00 93.12 156 LEU A C 1
ATOM 1241 O O . LEU A 1 156 ? 43.231 9.609 -55.450 1.00 93.12 156 LEU A O 1
ATOM 1245 N N . VAL A 1 157 ? 43.476 8.671 -53.426 1.00 93.31 157 VAL A N 1
ATOM 1246 C CA . VAL A 1 157 ? 44.835 8.135 -53.658 1.00 93.31 157 VAL A CA 1
ATOM 1247 C C . VAL A 1 157 ? 44.885 7.289 -54.930 1.00 93.31 157 VAL A C 1
ATOM 1249 O O . VAL A 1 157 ? 45.824 7.428 -55.715 1.00 93.31 157 VAL A O 1
ATOM 1252 N N . GLN A 1 158 ? 43.872 6.444 -55.134 1.00 92.31 158 GLN A N 1
ATOM 1253 C CA . GLN A 1 158 ? 43.736 5.618 -56.326 1.00 92.31 158 GLN A CA 1
ATOM 1254 C C . GLN A 1 158 ? 43.459 6.461 -57.580 1.00 92.31 158 GLN A C 1
ATOM 1256 O O . GLN A 1 158 ? 44.024 6.184 -58.634 1.00 92.31 158 GLN A O 1
ATOM 1261 N N . GLU A 1 159 ? 42.615 7.491 -57.478 1.00 95.25 159 GLU A N 1
ATOM 1262 C CA . GLU A 1 159 ? 42.280 8.387 -58.592 1.00 95.25 159 GLU A CA 1
ATOM 1263 C C . GLU A 1 159 ? 43.490 9.192 -59.097 1.00 95.25 159 GLU A C 1
ATOM 1265 O O . GLU A 1 159 ? 43.633 9.388 -60.304 1.00 95.25 159 GLU A O 1
ATOM 1270 N N . ILE A 1 160 ? 44.381 9.626 -58.197 1.00 95.69 160 ILE A N 1
ATOM 1271 C CA . ILE A 1 160 ? 45.583 10.410 -58.542 1.00 95.69 160 ILE A CA 1
ATOM 1272 C C . ILE A 1 160 ? 46.868 9.573 -58.689 1.00 95.69 160 ILE A C 1
ATOM 1274 O O . ILE A 1 160 ? 47.948 10.152 -58.806 1.00 95.69 160 ILE A O 1
ATOM 1278 N N . ASP A 1 161 ? 46.759 8.240 -58.691 1.00 93.56 161 ASP A N 1
ATOM 1279 C CA . ASP A 1 161 ? 47.857 7.276 -58.900 1.00 93.56 161 ASP A CA 1
ATOM 1280 C C . ASP A 1 161 ? 49.082 7.508 -57.984 1.00 93.56 161 ASP A C 1
ATOM 1282 O O . ASP A 1 161 ? 50.236 7.581 -58.417 1.00 93.56 161 ASP A O 1
ATOM 1286 N N . VAL A 1 162 ? 48.835 7.679 -56.679 1.00 93.50 162 VAL A N 1
ATOM 1287 C CA . VAL A 1 162 ? 49.905 7.903 -55.691 1.00 93.50 162 VAL A CA 1
ATOM 1288 C C . VAL A 1 162 ? 50.503 6.572 -55.216 1.00 93.50 162 VAL A C 1
ATOM 1290 O O . VAL A 1 162 ? 49.760 5.699 -54.773 1.00 93.50 162 VAL A O 1
ATOM 1293 N N . PRO A 1 163 ? 51.846 6.417 -55.192 1.00 91.31 163 PRO A N 1
ATOM 1294 C CA . PRO A 1 163 ? 52.489 5.213 -54.670 1.00 91.31 163 PRO A CA 1
ATOM 1295 C C . PRO A 1 163 ? 52.124 4.912 -53.208 1.00 91.31 163 PRO A C 1
ATOM 1297 O O . PRO A 1 163 ? 52.187 5.802 -52.354 1.00 91.31 163 PRO A O 1
ATOM 1300 N N . ASP A 1 164 ? 51.884 3.635 -52.893 1.00 87.31 164 ASP A N 1
ATOM 1301 C CA . ASP A 1 164 ? 51.431 3.155 -51.574 1.00 87.31 164 ASP A CA 1
ATOM 1302 C C . ASP A 1 164 ? 52.227 3.712 -50.388 1.00 87.31 164 ASP A C 1
ATOM 1304 O O . ASP A 1 164 ? 51.658 4.088 -49.365 1.00 87.31 164 ASP A O 1
ATOM 1308 N N . ARG A 1 165 ? 53.557 3.815 -50.515 1.00 90.88 165 ARG A N 1
ATOM 1309 C CA . ARG A 1 165 ? 54.418 4.349 -49.448 1.00 90.88 165 ARG A CA 1
ATOM 1310 C C . ARG A 1 165 ? 54.075 5.802 -49.103 1.00 90.88 165 ARG A C 1
ATOM 1312 O O . ARG A 1 165 ? 54.121 6.172 -47.934 1.00 90.88 165 ARG A O 1
ATOM 1319 N N . ILE A 1 166 ? 53.763 6.621 -50.106 1.00 90.06 166 ILE A N 1
ATOM 1320 C CA . ILE A 1 166 ? 53.395 8.030 -49.920 1.00 90.06 166 ILE A CA 1
ATOM 1321 C C . ILE A 1 166 ? 51.962 8.115 -49.387 1.00 90.06 166 ILE A C 1
ATOM 1323 O O . ILE A 1 166 ? 51.704 8.895 -48.470 1.00 90.06 166 ILE A O 1
ATOM 1327 N N . ALA A 1 167 ? 51.056 7.273 -49.887 1.00 88.69 167 ALA A N 1
ATOM 1328 C CA . ALA A 1 167 ? 49.688 7.186 -49.387 1.00 88.69 167 ALA A CA 1
ATOM 1329 C C . ALA A 1 167 ? 49.633 6.799 -47.898 1.00 88.69 167 ALA A C 1
ATOM 1331 O O . ALA A 1 167 ? 48.908 7.419 -47.129 1.00 88.69 167 ALA A O 1
ATOM 1332 N N . GLN A 1 168 ? 50.438 5.831 -47.459 1.00 86.94 168 GLN A N 1
ATOM 1333 C CA . GLN A 1 168 ? 50.512 5.435 -46.047 1.00 86.94 168 GLN A CA 1
ATOM 1334 C C . GLN A 1 168 ? 51.103 6.537 -45.157 1.00 86.94 168 GLN A C 1
ATOM 1336 O O . GLN A 1 168 ? 50.638 6.741 -44.041 1.00 86.94 168 GLN A O 1
ATOM 1341 N N . GLN A 1 169 ? 52.103 7.284 -45.639 1.00 91.00 169 GLN A N 1
ATOM 1342 C CA . GLN A 1 169 ? 52.697 8.396 -44.881 1.00 91.00 169 GLN A CA 1
ATOM 1343 C C . GLN A 1 169 ? 51.731 9.562 -44.641 1.00 91.00 169 GLN A C 1
ATOM 1345 O O . GLN A 1 169 ? 51.925 10.316 -43.691 1.00 91.00 169 GLN A O 1
ATOM 1350 N N . ASN A 1 170 ? 50.721 9.713 -45.499 1.00 89.56 170 ASN A N 1
ATOM 1351 C CA . ASN A 1 170 ? 49.733 10.789 -45.426 1.00 89.56 170 ASN A CA 1
ATOM 1352 C C . ASN A 1 170 ? 48.346 10.288 -44.992 1.00 89.56 170 ASN A C 1
ATOM 1354 O O . ASN A 1 170 ? 47.380 11.049 -45.047 1.00 89.56 170 ASN A O 1
ATOM 1358 N N . GLU A 1 171 ? 48.230 9.022 -44.570 1.00 84.50 171 GLU A N 1
ATOM 1359 C CA . GLU A 1 171 ? 46.959 8.475 -44.108 1.00 84.50 171 GLU A CA 1
ATOM 1360 C C . GLU A 1 171 ? 46.453 9.287 -42.902 1.00 84.50 171 GLU A C 1
ATOM 1362 O O . GLU A 1 171 ? 47.211 9.524 -41.957 1.00 84.50 171 GLU A O 1
ATOM 1367 N N . PRO A 1 172 ? 45.168 9.686 -42.875 1.00 84.12 172 PRO A N 1
ATOM 1368 C CA . PRO A 1 172 ? 44.624 10.512 -41.798 1.00 84.12 172 PRO A CA 1
ATOM 1369 C C . PRO A 1 172 ? 44.529 9.785 -40.443 1.00 84.12 172 PRO A C 1
ATOM 1371 O O . PRO A 1 172 ? 44.092 10.385 -39.462 1.00 84.12 172 PRO A O 1
ATOM 1374 N N . GLY A 1 173 ? 44.912 8.503 -40.371 1.00 79.62 173 GLY A N 1
ATOM 1375 C CA . GLY A 1 173 ? 44.969 7.728 -39.129 1.00 79.62 173 GLY A CA 1
ATOM 1376 C C . GLY A 1 173 ? 43.610 7.555 -38.448 1.00 79.62 173 GLY A C 1
ATOM 1377 O O . GLY A 1 173 ? 43.541 7.394 -37.229 1.00 79.62 173 GLY A O 1
ATOM 1378 N N . LEU A 1 174 ? 42.519 7.631 -39.214 1.00 82.25 174 LEU A N 1
ATOM 1379 C CA . LEU A 1 174 ? 41.167 7.488 -38.687 1.00 82.25 174 LEU A CA 1
ATOM 1380 C C . LEU A 1 174 ? 40.902 6.021 -38.362 1.00 82.25 174 LEU A C 1
ATOM 1382 O O . LEU A 1 174 ? 41.128 5.136 -39.179 1.00 82.25 174 LEU A O 1
ATOM 1386 N N . SER A 1 175 ? 40.388 5.762 -37.165 1.00 69.88 175 SER A N 1
ATOM 1387 C CA . SER A 1 175 ? 39.972 4.422 -36.769 1.00 69.88 175 SER A CA 1
ATOM 1388 C C . SER A 1 175 ? 38.716 4.489 -35.917 1.00 69.88 175 SER A C 1
ATOM 1390 O O . SER A 1 175 ? 38.500 5.441 -35.162 1.00 69.88 175 SER A O 1
ATOM 1392 N N . VAL A 1 176 ? 37.866 3.469 -36.042 1.00 66.50 176 VAL A N 1
ATOM 1393 C CA . VAL A 1 176 ? 36.690 3.323 -35.182 1.00 66.50 176 VAL A CA 1
ATOM 1394 C C . VAL A 1 176 ? 37.177 2.854 -33.822 1.00 66.50 176 VAL A C 1
ATOM 1396 O O . VAL A 1 176 ? 37.346 1.664 -33.555 1.00 66.50 176 VAL A O 1
ATOM 1399 N N . HIS A 1 177 ? 37.393 3.807 -32.929 1.00 66.56 177 HIS A N 1
ATOM 1400 C CA . HIS A 1 177 ? 37.371 3.492 -31.515 1.00 66.56 177 HIS A CA 1
ATOM 1401 C C . HIS A 1 177 ? 35.924 3.198 -31.136 1.00 66.56 177 HIS A C 1
ATOM 1403 O O . HIS A 1 177 ? 35.006 3.833 -31.647 1.00 66.56 177 HIS A O 1
ATOM 1409 N N . HIS A 1 178 ? 35.703 2.229 -30.253 1.00 61.91 178 HIS A N 1
ATOM 1410 C CA . HIS A 1 178 ? 34.394 2.010 -29.651 1.00 61.91 178 HIS A CA 1
ATOM 1411 C C . HIS A 1 178 ? 34.366 2.802 -28.339 1.00 61.91 178 HIS A C 1
ATOM 1413 O O . HIS A 1 178 ? 34.569 2.196 -27.280 1.00 61.91 178 HIS A O 1
ATOM 1419 N N . PRO A 1 179 ? 34.126 4.135 -28.347 1.00 58.16 179 PRO A N 1
ATOM 1420 C CA . PRO A 1 179 ? 33.989 4.900 -27.110 1.00 58.16 179 PRO A CA 1
ATOM 1421 C C . PRO A 1 179 ? 32.813 4.386 -26.280 1.00 58.16 179 PRO A C 1
ATOM 1423 O O . PRO A 1 179 ? 32.671 4.776 -25.142 1.00 58.16 179 PRO A O 1
ATOM 1426 N N . ILE A 1 180 ? 31.980 3.508 -26.838 1.00 55.91 180 ILE A N 1
ATOM 1427 C CA . ILE A 1 180 ? 30.783 2.945 -26.233 1.00 55.91 180 ILE A CA 1
ATOM 1428 C C . ILE A 1 180 ? 31.078 1.783 -25.270 1.00 55.91 180 ILE A C 1
ATOM 1430 O O . ILE A 1 180 ? 30.433 1.684 -24.232 1.00 55.91 180 ILE A O 1
ATOM 1434 N N . TYR A 1 181 ? 32.029 0.907 -25.618 1.00 54.81 181 TYR A N 1
ATOM 1435 C CA . TYR A 1 181 ? 32.319 -0.339 -24.884 1.00 54.81 181 TYR A CA 1
ATOM 1436 C C . TYR A 1 181 ? 33.665 -0.313 -24.160 1.00 54.81 181 TYR A C 1
ATOM 1438 O O . TYR A 1 181 ? 34.016 -1.251 -23.449 1.00 54.81 181 TYR A O 1
ATOM 1446 N N . THR A 1 182 ? 34.443 0.752 -24.350 1.00 54.94 182 THR A N 1
ATOM 1447 C CA . THR A 1 182 ? 35.690 0.933 -23.617 1.00 54.94 182 THR A CA 1
ATOM 1448 C C . THR A 1 182 ? 35.365 1.402 -22.205 1.00 54.94 182 THR A C 1
ATOM 1450 O O . THR A 1 182 ? 35.054 2.570 -21.966 1.00 54.94 182 THR A O 1
ATOM 1453 N N . TYR A 1 183 ? 35.427 0.466 -21.258 1.00 52.28 183 TYR A N 1
ATOM 1454 C CA . TYR A 1 183 ? 35.581 0.793 -19.847 1.00 52.28 183 TYR A CA 1
ATOM 1455 C C . TYR A 1 183 ? 36.831 1.669 -19.722 1.00 52.28 183 TYR A C 1
ATOM 1457 O O . TYR A 1 183 ? 37.937 1.233 -20.039 1.00 52.28 183 TYR A O 1
ATOM 1465 N N . ARG A 1 184 ? 36.661 2.940 -19.351 1.00 54.69 184 ARG A N 1
ATOM 1466 C CA . ARG A 1 184 ? 37.786 3.750 -18.889 1.00 54.69 184 ARG A CA 1
ATOM 1467 C C . ARG A 1 184 ? 37.832 3.571 -17.382 1.00 54.69 184 ARG A C 1
ATOM 1469 O O . ARG A 1 184 ? 36.924 4.035 -16.704 1.00 54.69 184 ARG A O 1
ATOM 1476 N N . ASP A 1 185 ? 38.901 2.958 -16.879 1.00 51.22 185 ASP A N 1
ATOM 1477 C CA . ASP A 1 185 ? 39.167 2.796 -15.438 1.00 51.22 185 ASP A CA 1
ATOM 1478 C C . ASP A 1 185 ? 39.121 4.133 -14.662 1.00 51.22 185 ASP A C 1
ATOM 1480 O O . ASP A 1 185 ? 38.986 4.143 -13.444 1.00 51.22 185 ASP A O 1
ATOM 1484 N N . ASN A 1 186 ? 39.207 5.275 -15.357 1.00 50.88 186 ASN A N 1
ATOM 1485 C CA . ASN A 1 186 ? 39.131 6.617 -14.787 1.00 50.88 186 ASN A CA 1
ATOM 1486 C C . ASN A 1 186 ? 38.107 7.498 -15.529 1.00 50.88 186 ASN A C 1
ATOM 1488 O O . ASN A 1 186 ? 38.422 8.120 -16.547 1.00 50.88 186 ASN A O 1
ATOM 1492 N N . GLY A 1 187 ? 36.898 7.603 -14.969 1.00 59.25 187 GLY A N 1
ATOM 1493 C CA . GLY A 1 187 ? 35.918 8.658 -15.264 1.00 59.25 187 GLY A CA 1
ATOM 1494 C C . GLY A 1 187 ? 34.615 8.193 -15.934 1.00 59.25 187 GLY A C 1
ATOM 1495 O O . GLY A 1 187 ? 34.576 7.132 -16.555 1.00 59.25 187 GLY A O 1
ATOM 1496 N N . PRO A 1 188 ? 33.531 8.992 -15.835 1.00 56.22 188 PRO A N 1
ATOM 1497 C CA . PRO A 1 188 ? 32.252 8.663 -16.453 1.00 56.22 188 PRO A CA 1
ATOM 1498 C C . PRO A 1 188 ? 32.394 8.681 -17.977 1.00 56.22 188 PRO A C 1
ATOM 1500 O O . PRO A 1 188 ? 32.634 9.727 -18.590 1.00 56.22 188 PRO A O 1
ATOM 1503 N N . ASN A 1 189 ? 32.238 7.518 -18.605 1.00 66.00 189 ASN A N 1
ATOM 1504 C CA . ASN A 1 189 ? 32.146 7.430 -20.053 1.00 66.00 189 ASN A CA 1
ATOM 1505 C C . ASN A 1 189 ? 30.772 7.941 -20.499 1.00 66.00 189 ASN A C 1
ATOM 1507 O O . ASN A 1 189 ? 29.826 7.178 -20.664 1.00 66.00 189 ASN A O 1
ATOM 1511 N N . LYS A 1 190 ? 30.681 9.259 -20.690 1.00 66.44 190 LYS A N 1
ATOM 1512 C CA . LYS A 1 190 ? 29.444 9.989 -21.010 1.00 66.44 190 LYS A CA 1
ATOM 1513 C C . LYS A 1 190 ? 28.676 9.441 -22.225 1.00 66.44 190 LYS A C 1
ATOM 1515 O O . LYS A 1 190 ? 27.494 9.737 -22.369 1.00 66.44 190 LYS A O 1
ATOM 1520 N N . TYR A 1 191 ? 29.344 8.707 -23.113 1.00 69.56 191 TYR A N 1
ATOM 1521 C CA . TYR A 1 191 ? 28.783 8.229 -24.379 1.00 69.56 191 TYR A CA 1
ATOM 1522 C C . TYR A 1 191 ? 28.586 6.704 -24.422 1.00 69.56 191 TYR A C 1
ATOM 1524 O O . TYR A 1 191 ? 28.067 6.185 -25.413 1.00 69.56 191 TYR A O 1
ATOM 1532 N N . GLY A 1 192 ? 29.013 5.987 -23.378 1.00 67.06 192 GLY A N 1
ATOM 1533 C CA . GLY A 1 192 ? 28.877 4.538 -23.264 1.00 67.06 192 GLY A CA 1
ATOM 1534 C C . GLY A 1 192 ? 27.515 4.108 -22.738 1.00 67.06 192 GLY A C 1
ATOM 1535 O O . GLY A 1 192 ? 26.832 4.864 -22.056 1.00 67.06 192 GLY A O 1
ATOM 1536 N N . ILE A 1 193 ? 27.126 2.876 -23.071 1.00 71.75 193 ILE A N 1
ATOM 1537 C CA . ILE A 1 193 ? 26.010 2.191 -22.415 1.00 71.75 193 ILE A CA 1
ATOM 1538 C C . ILE A 1 193 ? 26.627 1.139 -21.505 1.00 71.75 193 ILE A C 1
ATOM 1540 O O . ILE A 1 193 ? 27.207 0.166 -21.990 1.00 71.75 193 ILE A O 1
ATOM 1544 N N . PHE A 1 194 ? 26.496 1.322 -20.195 1.00 74.69 194 PHE A N 1
ATOM 1545 C CA . PHE A 1 194 ? 26.960 0.342 -19.224 1.00 74.69 194 PHE A CA 1
ATOM 1546 C C . PHE A 1 194 ? 25.843 -0.640 -18.886 1.00 74.69 194 PHE A C 1
ATOM 1548 O O . PHE A 1 194 ? 24.732 -0.237 -18.541 1.00 74.69 194 PHE A O 1
ATOM 1555 N N . GLU A 1 195 ? 26.144 -1.938 -18.945 1.00 75.00 195 GLU A N 1
ATOM 1556 C CA . GLU A 1 195 ? 25.181 -2.986 -18.586 1.00 75.00 195 GLU A CA 1
ATOM 1557 C C . GLU A 1 195 ? 24.613 -2.759 -17.180 1.00 75.00 195 GLU A C 1
ATOM 1559 O O . GLU A 1 195 ? 23.402 -2.832 -16.985 1.00 75.00 195 GLU A O 1
ATOM 1564 N N . ASP A 1 196 ? 25.464 -2.378 -16.227 1.00 79.56 196 ASP A N 1
ATOM 1565 C CA . ASP A 1 196 ? 25.055 -2.079 -14.857 1.00 79.56 196 ASP A CA 1
ATOM 1566 C C . ASP A 1 196 ? 24.124 -0.865 -14.753 1.00 79.56 196 ASP A C 1
ATOM 1568 O O . ASP A 1 196 ? 23.187 -0.893 -13.958 1.00 79.56 196 ASP A O 1
ATOM 1572 N N . GLU A 1 197 ? 24.334 0.189 -15.545 1.00 79.56 197 GLU A N 1
ATOM 1573 C CA . GLU A 1 197 ? 23.438 1.354 -15.579 1.00 79.56 197 GLU A CA 1
ATOM 1574 C C . GLU A 1 197 ? 22.072 0.973 -16.154 1.00 79.56 197 GLU A C 1
ATOM 1576 O O . GLU A 1 197 ? 21.032 1.322 -15.591 1.00 79.56 197 GLU A O 1
ATOM 1581 N N . VAL A 1 198 ? 22.062 0.192 -17.240 1.00 83.69 198 VAL A N 1
ATOM 1582 C CA . VAL A 1 198 ? 20.831 -0.331 -17.848 1.00 83.69 198 VAL A CA 1
ATOM 1583 C C . VAL A 1 198 ? 20.100 -1.243 -16.867 1.00 83.69 198 VAL A C 1
ATOM 1585 O O . VAL A 1 198 ? 18.887 -1.116 -16.687 1.00 83.69 198 VAL A O 1
ATOM 1588 N N . LYS A 1 199 ? 20.826 -2.125 -16.177 1.00 84.44 199 LYS A N 1
ATOM 1589 C CA . LYS A 1 199 ? 20.276 -3.030 -15.169 1.00 84.44 199 LYS A CA 1
ATOM 1590 C C . LYS A 1 199 ? 19.725 -2.265 -13.967 1.00 84.44 199 LYS A C 1
ATOM 1592 O O . LYS A 1 199 ? 18.606 -2.542 -13.538 1.00 84.44 199 LYS A O 1
ATOM 1597 N N . ARG A 1 200 ? 20.446 -1.259 -13.454 1.00 85.25 200 ARG A N 1
ATOM 1598 C CA . ARG A 1 200 ? 19.962 -0.357 -12.391 1.00 85.25 200 ARG A CA 1
ATOM 1599 C C . ARG A 1 200 ? 18.690 0.377 -12.819 1.00 85.25 200 ARG A C 1
ATOM 1601 O O . ARG A 1 200 ? 17.744 0.448 -12.031 1.00 85.25 200 ARG A O 1
ATOM 1608 N N . ALA A 1 201 ? 18.625 0.864 -14.054 1.00 88.25 201 ALA A N 1
ATOM 1609 C CA . ALA A 1 201 ? 17.434 1.524 -14.575 1.00 88.25 201 ALA A CA 1
ATOM 1610 C C . ALA A 1 201 ? 16.245 0.556 -14.679 1.00 88.25 201 ALA A C 1
ATOM 1612 O O . ALA A 1 201 ? 15.136 0.910 -14.284 1.00 88.25 201 ALA A O 1
ATOM 1613 N N . TRP A 1 202 ? 16.476 -0.671 -15.149 1.00 87.38 202 TRP A N 1
ATOM 1614 C CA . TRP A 1 202 ? 15.424 -1.666 -15.361 1.00 87.38 202 TRP A CA 1
ATOM 1615 C C . TRP A 1 202 ? 14.896 -2.282 -14.062 1.00 87.38 202 TRP A C 1
ATOM 1617 O O . TRP A 1 202 ? 13.689 -2.357 -13.850 1.00 87.38 202 TRP A O 1
ATOM 1627 N N . GLU A 1 203 ? 15.793 -2.711 -13.175 1.00 89.75 203 GLU A N 1
ATOM 1628 C CA . GLU A 1 203 ? 15.429 -3.427 -11.948 1.00 89.75 203 GLU A CA 1
ATOM 1629 C C . GLU A 1 203 ? 15.086 -2.481 -10.794 1.00 89.75 203 GLU A C 1
ATOM 1631 O O . GLU A 1 203 ? 14.324 -2.847 -9.900 1.00 89.75 203 GLU A O 1
ATOM 1636 N N . ARG A 1 204 ? 15.670 -1.274 -10.777 1.00 89.00 204 ARG A N 1
ATOM 1637 C CA . ARG A 1 204 ? 15.582 -0.349 -9.631 1.00 89.00 204 ARG A CA 1
ATOM 1638 C C . ARG A 1 204 ? 15.018 1.025 -9.981 1.00 89.00 204 ARG A C 1
ATOM 1640 O O . ARG A 1 204 ? 14.770 1.804 -9.063 1.00 89.00 204 ARG A O 1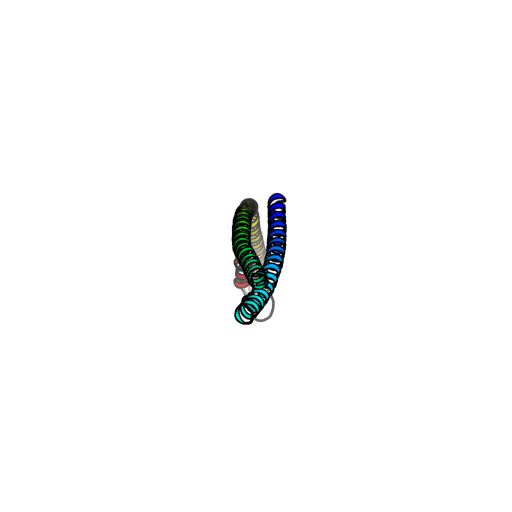
ATOM 1647 N N . GLY A 1 205 ? 14.836 1.348 -11.263 1.00 86.56 205 GLY A N 1
ATOM 1648 C CA . GLY A 1 205 ? 14.365 2.666 -11.697 1.00 86.56 205 GLY A CA 1
ATOM 1649 C C . GLY A 1 205 ? 15.351 3.807 -11.415 1.00 86.56 205 GLY A C 1
ATOM 1650 O O . GLY A 1 205 ? 14.911 4.940 -11.228 1.00 86.56 205 GLY A O 1
ATOM 1651 N N . ARG A 1 206 ? 16.662 3.526 -11.333 1.00 83.06 206 ARG A N 1
ATOM 1652 C CA . ARG A 1 206 ? 17.709 4.518 -11.012 1.00 83.06 206 ARG A CA 1
ATOM 1653 C C . ARG A 1 206 ? 18.6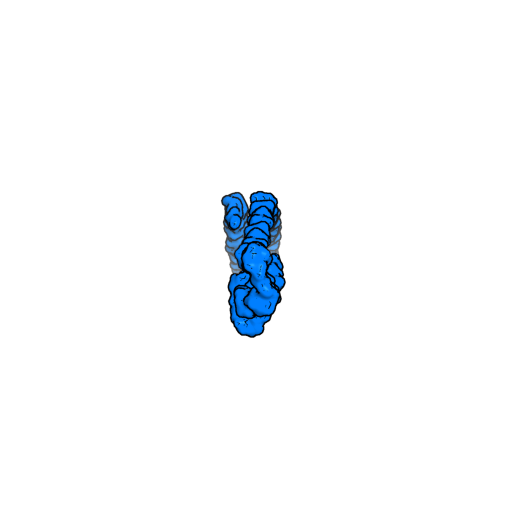74 4.729 -12.170 1.00 83.06 206 ARG A C 1
ATOM 1655 O O . ARG A 1 206 ? 18.985 3.783 -12.884 1.00 83.06 206 ARG A O 1
ATOM 1662 N N . ILE A 1 207 ? 19.160 5.960 -12.307 1.00 77.81 207 ILE A N 1
ATOM 1663 C CA . ILE A 1 207 ? 20.205 6.349 -13.257 1.00 77.81 207 ILE A CA 1
ATOM 1664 C C . ILE A 1 207 ? 21.379 6.841 -12.406 1.00 77.81 207 ILE A C 1
ATOM 1666 O O . ILE A 1 207 ? 21.291 7.915 -11.814 1.00 77.81 207 ILE A O 1
ATOM 1670 N N . GLU A 1 208 ? 22.408 6.006 -12.277 1.00 69.06 208 GLU A N 1
ATOM 1671 C CA . GLU A 1 208 ? 23.601 6.183 -11.432 1.00 69.06 208 GLU A CA 1
ATOM 1672 C C . GLU A 1 208 ? 24.810 5.616 -12.156 1.00 69.06 208 GLU A C 1
ATOM 1674 O O . GLU A 1 208 ? 24.636 4.489 -12.680 1.00 69.06 208 GLU A O 1
#

Radius of gyration: 43.58 Å; chains: 1; bounding box: 88×22×125 Å

Organism: NCBI:txid1274524